Protein AF-A0A914HJH8-F1 (afdb_monomer_lite)

Secondary structure (DSSP, 8-state):
-------S---GGGEEE-TT--EEE----TTS-S-EESS-THHHHHHT-TTSS-B--S-GGGEE-HHHHHHHHHHSTTS---TTTT--HHHHHHHHHHHHHHHHTTTS--S-BHHHHHHHHHS-HHHHHHHHHHHHTT-S-TTTHHHHHHHTTTTSTTHHHHHTTSHHHHHHHHHHHHHHHHHH---HHHHHHHHHHHHHHHHHS-HHHIIIIIHHHHHHHTT-SSHHHHHHHHHHHHHHHHHSTTS--TTHHHHHHHHHHHHHHHHHHHHHHHHHHHHHHHHHTT--

pLDDT: mean 80.76, std 13.06, range [28.64, 95.38]

Radius of gyration: 24.77 Å; chains: 1; bounding box: 78×43×62 Å

Structure (mmCIF, N/CA/C/O backbone):
data_AF-A0A914HJH8-F1
#
_entry.id   AF-A0A914HJH8-F1
#
loop_
_atom_site.group_PDB
_atom_site.id
_atom_site.type_symbol
_atom_site.label_atom_id
_atom_site.label_alt_id
_atom_site.label_comp_id
_atom_site.label_asym_id
_atom_site.label_entity_id
_atom_site.label_seq_id
_atom_site.pdbx_PDB_ins_code
_atom_site.Cartn_x
_atom_site.Cartn_y
_atom_site.Cartn_z
_atom_site.occupancy
_atom_site.B_iso_or_equiv
_atom_site.auth_seq_id
_atom_site.auth_comp_id
_atom_site.auth_asym_id
_atom_site.auth_atom_id
_atom_site.pdbx_PDB_model_num
ATOM 1 N N . MET A 1 1 ? -11.908 -19.159 -3.314 1.00 28.64 1 MET A N 1
ATOM 2 C CA . MET A 1 1 ? -10.812 -18.788 -4.230 1.00 28.64 1 MET A CA 1
ATOM 3 C C . MET A 1 1 ? -10.940 -17.297 -4.417 1.00 28.64 1 MET A C 1
ATOM 5 O O . MET A 1 1 ? -11.641 -16.850 -5.314 1.00 28.64 1 MET A O 1
ATOM 9 N N . ASP A 1 2 ? -10.377 -16.553 -3.473 1.00 29.44 2 ASP A N 1
ATOM 10 C CA . ASP A 1 2 ? -10.384 -15.096 -3.489 1.00 29.44 2 ASP A CA 1
ATOM 11 C C . ASP A 1 2 ? -9.256 -14.651 -4.419 1.00 29.44 2 ASP A C 1
ATOM 13 O O . ASP A 1 2 ? -8.129 -14.425 -3.992 1.00 29.44 2 ASP A O 1
ATOM 17 N N . CYS A 1 3 ? -9.528 -14.624 -5.724 1.00 32.41 3 CYS A N 1
ATOM 18 C CA . CYS A 1 3 ? -8.636 -13.954 -6.661 1.00 32.41 3 CYS A CA 1
ATOM 19 C C . CYS A 1 3 ? -8.817 -12.452 -6.456 1.00 32.41 3 CYS A C 1
ATOM 21 O O . CYS A 1 3 ? -9.687 -11.835 -7.075 1.00 32.41 3 CYS A O 1
ATOM 23 N N . ILE A 1 4 ? -7.992 -11.864 -5.587 1.00 47.19 4 ILE A N 1
ATOM 24 C CA . ILE A 1 4 ? -7.630 -10.455 -5.729 1.00 47.19 4 ILE A CA 1
ATOM 25 C C . ILE A 1 4 ? -7.098 -10.341 -7.159 1.00 47.19 4 ILE A C 1
ATOM 27 O O . ILE A 1 4 ? -6.049 -10.883 -7.495 1.00 47.19 4 ILE A O 1
ATOM 31 N N . SER A 1 5 ? -7.910 -9.774 -8.046 1.00 56.31 5 SER A N 1
ATOM 32 C CA . SER A 1 5 ? -7.517 -9.584 -9.435 1.00 56.31 5 SER A CA 1
ATOM 33 C C . SER A 1 5 ? -6.446 -8.503 -9.433 1.00 56.31 5 SER A C 1
ATOM 35 O O . SER A 1 5 ? -6.764 -7.350 -9.151 1.00 56.31 5 SER A O 1
ATOM 37 N N . ILE A 1 6 ? -5.193 -8.885 -9.682 1.00 58.81 6 ILE A N 1
ATOM 38 C CA . ILE A 1 6 ? -4.084 -7.935 -9.809 1.00 58.81 6 ILE A CA 1
ATOM 39 C C . ILE A 1 6 ? -4.418 -7.018 -10.985 1.00 58.81 6 ILE A C 1
ATOM 41 O O . ILE A 1 6 ? -4.706 -7.496 -12.085 1.00 58.81 6 ILE A O 1
ATOM 45 N N . ALA A 1 7 ? -4.431 -5.708 -10.748 1.00 60.19 7 ALA A N 1
ATOM 46 C CA . ALA A 1 7 ? -4.940 -4.730 -11.704 1.00 60.19 7 ALA A CA 1
ATOM 47 C C . ALA A 1 7 ? -4.028 -4.558 -12.930 1.00 60.19 7 ALA A C 1
ATOM 49 O O . ALA A 1 7 ? -4.459 -3.985 -13.930 1.00 60.19 7 ALA A O 1
ATOM 50 N N . GLN A 1 8 ? -2.785 -5.064 -12.875 1.00 65.81 8 GLN A N 1
ATOM 51 C CA . GLN A 1 8 ? -1.752 -5.061 -13.932 1.00 65.81 8 GLN A CA 1
ATOM 52 C C . GLN A 1 8 ? -1.230 -3.671 -14.334 1.00 65.81 8 GLN A C 1
ATOM 54 O O . GLN A 1 8 ? -0.108 -3.540 -14.837 1.00 65.81 8 GLN A O 1
ATOM 59 N N . SER A 1 9 ? -2.031 -2.625 -14.137 1.00 72.56 9 SER A N 1
ATOM 60 C CA . SER A 1 9 ? -1.728 -1.235 -14.446 1.00 72.56 9 SER A CA 1
ATOM 61 C C . SER A 1 9 ? -2.671 -0.322 -13.659 1.00 72.56 9 SER A C 1
ATOM 63 O O . SER A 1 9 ? -3.807 -0.084 -14.065 1.00 72.56 9 SER A O 1
ATOM 65 N N . ILE A 1 10 ? -2.195 0.211 -12.534 1.00 81.56 10 ILE A N 1
ATOM 66 C CA . ILE A 1 10 ? -2.902 1.253 -11.780 1.00 81.56 10 ILE A CA 1
ATOM 67 C C . ILE A 1 10 ? -2.282 2.601 -12.147 1.00 81.56 10 ILE A C 1
ATOM 69 O O . ILE A 1 10 ? -1.072 2.772 -12.060 1.00 81.56 10 ILE A O 1
ATOM 73 N N . GLY A 1 11 ? -3.116 3.552 -12.557 1.00 81.94 11 GLY A N 1
ATOM 74 C CA . GLY A 1 11 ? -2.732 4.932 -12.855 1.00 81.94 11 GLY A CA 1
ATOM 75 C C . GLY A 1 11 ? -3.959 5.849 -12.799 1.00 81.94 11 GLY A C 1
ATOM 76 O O . GLY A 1 11 ? -5.082 5.335 -12.757 1.00 81.94 11 GLY A O 1
ATOM 77 N N . PRO A 1 12 ? -3.793 7.184 -12.794 1.00 82.62 12 PRO A N 1
ATOM 78 C CA . PRO A 1 12 ? -4.899 8.136 -12.665 1.00 82.62 12 PRO A CA 1
ATOM 79 C C . PRO A 1 12 ? -6.020 7.923 -13.689 1.00 82.62 12 PRO A C 1
ATOM 81 O O . PRO A 1 12 ? -7.194 8.082 -13.373 1.00 82.62 12 PRO A O 1
ATOM 84 N N . GLN A 1 13 ? -5.669 7.508 -14.906 1.00 83.19 13 GLN A N 1
ATOM 85 C CA . GLN A 1 13 ? -6.601 7.207 -15.992 1.00 83.19 13 GLN A CA 1
ATOM 86 C C . GLN A 1 13 ? -7.531 6.018 -15.704 1.00 83.19 13 GLN A C 1
ATOM 88 O O . GLN A 1 13 ? -8.607 5.932 -16.290 1.00 83.19 13 GLN A O 1
ATOM 93 N N . ASN A 1 14 ? -7.136 5.136 -14.782 1.00 85.81 14 ASN A N 1
ATOM 94 C CA . ASN A 1 14 ? -7.876 3.930 -14.410 1.00 85.81 14 ASN A CA 1
ATOM 95 C C . ASN A 1 14 ? -8.685 4.116 -13.118 1.00 85.81 14 ASN A C 1
ATOM 97 O O . ASN A 1 14 ? -9.342 3.178 -12.663 1.00 85.81 14 ASN A O 1
ATOM 101 N N . VAL A 1 15 ? -8.662 5.319 -12.535 1.00 88.75 15 VAL A N 1
ATOM 102 C CA . VAL A 1 15 ? -9.358 5.671 -11.295 1.00 88.75 15 VAL A CA 1
ATOM 103 C C . VAL A 1 15 ? -10.545 6.569 -11.629 1.00 88.75 15 VAL A C 1
ATOM 105 O O . VAL A 1 15 ? -10.385 7.734 -11.988 1.00 88.75 15 VAL A O 1
ATOM 108 N N . LEU A 1 16 ? -11.758 6.037 -11.492 1.00 87.88 16 LEU A N 1
ATOM 109 C CA . LEU A 1 16 ? -12.993 6.781 -11.728 1.00 87.88 16 LEU A CA 1
ATOM 110 C C . LEU A 1 16 ? -13.633 7.226 -10.416 1.00 87.88 16 LEU A C 1
ATOM 112 O O . LEU A 1 16 ? -13.576 6.522 -9.409 1.00 87.88 16 LEU A O 1
ATOM 116 N N . VAL A 1 17 ? -14.305 8.377 -10.453 1.00 90.12 17 VAL A N 1
ATOM 117 C CA . VAL A 1 17 ? -15.082 8.908 -9.329 1.00 90.12 17 VAL A CA 1
ATOM 118 C C . VAL A 1 17 ? -16.550 8.991 -9.734 1.00 90.12 17 VAL A C 1
ATOM 120 O O . VAL A 1 17 ? -16.909 9.656 -10.704 1.00 90.12 17 VAL A O 1
ATOM 123 N N . SER A 1 18 ? -17.413 8.303 -8.989 1.00 90.81 18 SER A N 1
ATOM 124 C CA . SER A 1 18 ? -18.866 8.377 -9.182 1.00 90.81 18 SER A CA 1
ATOM 125 C C . SER A 1 18 ? -19.450 9.697 -8.658 1.00 90.81 18 SER A C 1
ATOM 127 O O . SER A 1 18 ? -18.842 10.386 -7.841 1.00 90.81 18 SER A O 1
ATOM 129 N N . SER A 1 19 ? -20.696 10.014 -9.028 1.00 88.56 19 SER A N 1
ATOM 130 C CA . SER A 1 19 ? -21.440 11.171 -8.488 1.00 88.56 19 SER A CA 1
ATOM 131 C C . SER A 1 19 ? -21.640 11.125 -6.967 1.00 88.56 19 SER A C 1
ATOM 133 O O . SER A 1 19 ? -21.898 12.140 -6.332 1.00 88.56 19 SER A O 1
ATOM 135 N N . SER A 1 20 ? -21.530 9.934 -6.387 1.00 87.00 20 SER A N 1
ATOM 136 C CA . SER A 1 20 ? -21.569 9.664 -4.949 1.00 87.00 20 SER A CA 1
ATOM 137 C C . SER A 1 20 ? -20.184 9.681 -4.287 1.00 87.00 20 SER A C 1
ATOM 139 O O . SER A 1 20 ? -20.057 9.234 -3.153 1.00 87.00 20 SER A O 1
ATOM 141 N N . LEU A 1 21 ? -19.153 10.167 -4.992 1.00 83.56 21 LEU A N 1
ATOM 142 C CA . LEU A 1 21 ? -17.758 10.251 -4.541 1.00 83.56 21 LEU A CA 1
ATOM 143 C C . LEU A 1 21 ? -17.111 8.899 -4.197 1.00 83.56 21 LEU A C 1
ATOM 145 O O . LEU A 1 21 ? -16.074 8.850 -3.541 1.00 83.56 21 LEU A O 1
ATOM 149 N N . TRP A 1 22 ? -17.688 7.793 -4.672 1.00 85.50 22 TRP A N 1
ATOM 150 C CA . TRP A 1 22 ? -17.016 6.495 -4.631 1.00 85.50 22 TRP A CA 1
ATOM 151 C C . TRP A 1 22 ? -15.947 6.417 -5.706 1.00 85.50 22 TRP A C 1
ATOM 153 O O . TRP A 1 22 ? -16.226 6.741 -6.864 1.00 85.50 22 TRP A O 1
ATOM 163 N N . ILE A 1 23 ? -14.776 5.931 -5.306 1.00 85.38 23 ILE A N 1
ATOM 164 C CA . ILE A 1 23 ? -13.656 5.623 -6.188 1.00 85.38 23 ILE A CA 1
ATOM 165 C C . ILE A 1 23 ? -13.829 4.200 -6.725 1.00 85.38 23 ILE A C 1
ATOM 167 O O . ILE A 1 23 ? -14.149 3.281 -5.970 1.00 85.38 23 ILE A O 1
ATOM 171 N N . GLN A 1 24 ? -13.624 4.023 -8.025 1.00 84.88 24 GLN A N 1
ATOM 172 C CA . GLN A 1 24 ? -13.675 2.732 -8.704 1.00 84.88 24 GLN A CA 1
ATOM 173 C C . GLN A 1 24 ? -12.427 2.554 -9.566 1.00 84.88 24 GLN A C 1
ATOM 175 O O . GLN A 1 24 ? -12.059 3.455 -10.317 1.00 84.88 24 GLN A O 1
ATOM 180 N N . LEU A 1 25 ? -11.796 1.385 -9.463 1.00 86.38 25 LEU A N 1
ATOM 181 C CA . LEU A 1 25 ? -10.730 0.979 -10.375 1.00 86.38 25 LEU A CA 1
ATOM 182 C C . LEU A 1 25 ? -11.338 0.375 -11.642 1.00 86.38 25 LEU A C 1
ATOM 184 O O . LEU A 1 25 ? -12.320 -0.368 -11.581 1.00 86.38 25 LEU A O 1
ATOM 188 N N . THR A 1 26 ? -10.750 0.706 -12.783 1.00 84.44 26 THR A N 1
ATOM 189 C CA . THR A 1 26 ? -11.183 0.270 -14.114 1.00 84.44 26 THR A CA 1
ATOM 190 C C . THR A 1 26 ? -9.997 -0.212 -14.947 1.00 84.44 26 THR A C 1
ATOM 192 O O . THR A 1 26 ? -8.859 -0.139 -14.494 1.00 84.44 26 THR A O 1
ATOM 195 N N . ASP A 1 27 ? -10.271 -0.730 -16.149 1.00 78.25 27 ASP A N 1
ATOM 196 C CA . ASP A 1 27 ? -9.255 -1.204 -17.104 1.00 78.25 27 ASP A CA 1
ATOM 197 C C . ASP A 1 27 ? -8.354 -2.341 -16.576 1.00 78.25 27 ASP A C 1
ATOM 199 O O . ASP A 1 27 ? -7.127 -2.311 -16.688 1.00 78.25 27 ASP A O 1
ATOM 203 N N . PHE A 1 28 ? -8.983 -3.390 -16.032 1.00 77.38 28 PHE A N 1
ATOM 204 C CA . PHE A 1 28 ? -8.328 -4.685 -15.831 1.00 77.38 28 PHE A CA 1
ATOM 205 C C . PHE A 1 28 ? -8.035 -5.277 -17.215 1.00 77.38 28 PHE A C 1
ATOM 207 O O . PHE A 1 28 ? -8.919 -5.859 -17.845 1.00 77.38 28 PHE A O 1
ATOM 214 N N . ALA A 1 29 ? -6.828 -5.030 -17.721 1.00 74.56 29 ALA A N 1
ATOM 215 C CA . ALA A 1 29 ? -6.446 -5.248 -19.112 1.00 74.56 29 ALA A CA 1
ATOM 216 C C . ALA A 1 29 ? -5.562 -6.502 -19.262 1.00 74.56 29 ALA A C 1
ATOM 218 O O . ALA A 1 29 ? -4.340 -6.372 -19.363 1.00 74.56 29 ALA A O 1
ATOM 219 N N . PRO A 1 30 ? -6.165 -7.706 -19.363 1.00 73.69 30 PRO A N 1
ATOM 220 C CA . PRO A 1 30 ? -5.486 -9.006 -19.275 1.00 73.69 30 PRO A CA 1
ATOM 221 C C . PRO A 1 30 ? -4.423 -9.273 -20.348 1.00 73.69 30 PRO A C 1
ATOM 223 O O . PRO A 1 30 ? -3.690 -10.255 -20.277 1.00 73.69 30 PRO A O 1
ATOM 226 N N . PHE A 1 31 ? -4.384 -8.430 -21.375 1.00 77.69 31 PHE A N 1
ATOM 227 C CA . PHE A 1 31 ? -3.474 -8.500 -22.511 1.00 77.69 31 PHE A CA 1
ATOM 228 C C . PHE A 1 31 ? -2.184 -7.691 -22.302 1.00 77.69 31 PHE A C 1
ATOM 230 O O . PHE A 1 31 ? -1.301 -7.736 -23.156 1.00 77.69 31 PHE A O 1
ATOM 237 N N . LYS A 1 32 ? -2.072 -6.913 -21.216 1.00 84.75 32 LYS A N 1
ATOM 238 C CA . LYS A 1 32 ? -0.865 -6.138 -20.907 1.00 84.75 32 LYS A CA 1
ATOM 239 C C . LYS A 1 32 ? 0.238 -7.083 -20.394 1.00 84.75 32 LYS A C 1
ATOM 241 O O . LYS A 1 32 ? -0.030 -7.873 -19.490 1.00 84.75 32 LYS A O 1
ATOM 246 N N . PRO A 1 33 ? 1.476 -7.011 -20.917 1.00 85.12 33 PRO A N 1
ATOM 247 C CA . PRO A 1 33 ? 2.534 -7.942 -20.534 1.00 85.12 33 PRO A CA 1
ATOM 248 C C . PRO A 1 33 ? 3.013 -7.722 -19.098 1.00 85.12 33 PRO A C 1
ATOM 250 O O . PRO A 1 33 ? 3.317 -6.593 -18.718 1.00 85.12 33 PRO A O 1
ATOM 253 N N . ALA A 1 34 ? 3.119 -8.795 -18.305 1.00 86.06 34 ALA A N 1
ATOM 254 C CA . ALA A 1 34 ? 3.639 -8.747 -16.936 1.00 86.06 34 ALA A CA 1
ATOM 255 C C . ALA A 1 34 ? 5.077 -8.215 -16.859 1.00 86.06 34 ALA A C 1
ATOM 257 O O . ALA A 1 34 ? 5.349 -7.327 -16.052 1.00 86.06 34 ALA A O 1
ATOM 258 N N . LEU A 1 35 ? 5.976 -8.724 -17.703 1.00 88.50 35 LEU A N 1
ATOM 259 C CA . LEU A 1 35 ? 7.391 -8.354 -17.720 1.00 88.50 35 LEU A CA 1
ATOM 260 C C . LEU A 1 35 ? 7.733 -7.558 -18.979 1.00 88.50 35 LEU A C 1
ATOM 262 O O . LEU A 1 35 ? 7.187 -7.821 -20.049 1.00 88.50 35 LEU A O 1
ATOM 266 N N . LEU A 1 36 ? 8.643 -6.597 -18.837 1.00 89.75 36 LEU A N 1
ATOM 267 C CA . LEU A 1 36 ? 9.081 -5.693 -19.896 1.00 89.75 36 LEU A CA 1
ATOM 268 C C . LEU A 1 36 ? 10.616 -5.655 -19.971 1.00 89.75 36 LEU A C 1
ATOM 270 O O . LEU A 1 36 ? 11.270 -5.689 -18.926 1.00 89.75 36 LEU A O 1
ATOM 274 N N . PRO A 1 37 ? 11.205 -5.528 -21.168 1.00 90.19 37 PRO A N 1
ATOM 275 C CA . PRO A 1 37 ? 12.634 -5.265 -21.304 1.00 90.19 37 PRO A CA 1
ATOM 276 C C . PRO A 1 37 ? 12.974 -3.841 -20.834 1.00 90.19 37 PRO A C 1
ATOM 278 O O . PRO A 1 37 ? 12.224 -2.900 -21.103 1.00 90.19 37 PRO A O 1
ATOM 281 N N . PHE A 1 38 ? 14.094 -3.648 -20.127 1.00 87.69 38 PHE A N 1
ATOM 282 C CA . PHE A 1 38 ? 14.524 -2.294 -19.731 1.00 87.69 38 PHE A CA 1
ATOM 283 C C . PHE A 1 38 ? 15.271 -1.537 -20.843 1.00 87.69 38 PHE A C 1
ATOM 285 O O . PHE A 1 38 ? 15.327 -0.309 -20.810 1.00 87.69 38 PHE A O 1
ATOM 292 N N . ASP A 1 39 ? 15.857 -2.244 -21.812 1.00 87.06 39 ASP A N 1
ATOM 293 C CA . ASP A 1 39 ? 16.648 -1.689 -22.918 1.00 87.06 39 ASP A CA 1
ATOM 294 C C . ASP A 1 39 ? 15.785 -1.246 -24.110 1.00 87.06 39 ASP A C 1
ATOM 296 O O . ASP A 1 39 ? 16.213 -0.419 -24.919 1.00 87.06 39 ASP A O 1
ATOM 300 N N . ASN A 1 40 ? 14.542 -1.730 -24.190 1.00 88.62 40 ASN A N 1
ATOM 301 C CA . ASN A 1 40 ? 13.591 -1.375 -25.236 1.00 88.62 40 ASN A CA 1
ATOM 302 C C . ASN A 1 40 ? 12.266 -0.830 -24.657 1.00 88.62 40 ASN A C 1
ATOM 304 O O . ASN A 1 40 ? 11.415 -1.600 -24.213 1.00 88.62 40 ASN A O 1
ATOM 308 N N . PRO A 1 41 ? 12.005 0.489 -24.737 1.00 90.38 41 PRO A N 1
ATOM 309 C CA . PRO A 1 41 ? 10.800 1.095 -24.172 1.00 90.38 41 PRO A CA 1
ATOM 310 C C . PRO A 1 41 ? 9.544 0.924 -25.047 1.00 90.38 41 PRO A C 1
ATOM 312 O O . PRO A 1 41 ? 8.508 1.517 -24.739 1.00 90.38 41 PRO A O 1
ATOM 315 N N . SER A 1 42 ? 9.614 0.186 -26.162 1.00 90.19 42 SER A N 1
ATOM 316 C CA . SER A 1 42 ? 8.513 0.091 -27.136 1.00 90.19 42 SER A CA 1
ATOM 317 C C . SER A 1 42 ? 7.243 -0.493 -26.519 1.00 90.19 42 SER A C 1
ATOM 319 O O . SER A 1 42 ? 6.176 0.110 -26.641 1.00 90.19 42 SER A O 1
ATOM 321 N N . ASP A 1 43 ? 7.363 -1.600 -25.785 1.00 89.56 43 ASP A N 1
ATOM 322 C CA . ASP A 1 43 ? 6.222 -2.248 -25.131 1.00 89.56 43 ASP A CA 1
ATOM 323 C C . ASP A 1 43 ? 5.659 -1.389 -23.996 1.00 89.56 43 ASP A C 1
ATOM 325 O O . ASP A 1 43 ? 4.441 -1.264 -23.852 1.00 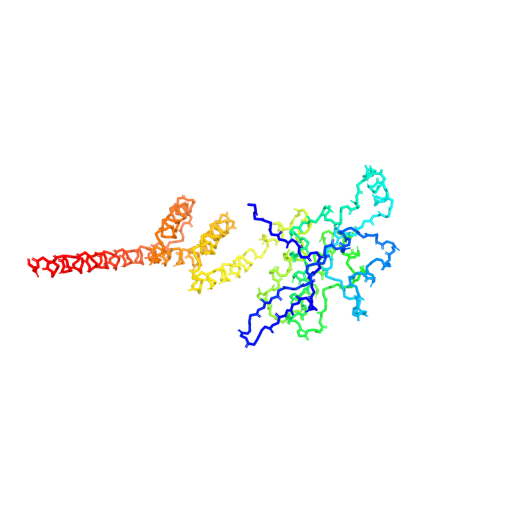89.56 43 ASP A O 1
ATOM 329 N N . PHE A 1 44 ? 6.530 -0.712 -23.239 1.00 91.06 44 PHE A N 1
ATOM 330 C CA . PHE A 1 44 ? 6.099 0.271 -22.245 1.00 91.06 44 PHE A CA 1
ATOM 331 C C . PHE A 1 44 ? 5.261 1.376 -22.900 1.00 91.06 44 PHE A C 1
ATOM 333 O O . PHE A 1 44 ? 4.154 1.680 -22.454 1.00 91.06 44 PHE A O 1
ATOM 340 N N . THR A 1 45 ? 5.770 1.936 -23.999 1.00 91.00 45 THR A N 1
ATOM 341 C CA . THR A 1 45 ? 5.127 3.038 -24.719 1.00 91.00 45 THR A CA 1
ATOM 342 C C . THR A 1 45 ? 3.774 2.619 -25.287 1.00 91.00 45 THR A C 1
ATOM 344 O O . THR A 1 45 ? 2.811 3.379 -25.239 1.00 91.00 45 THR A O 1
ATOM 347 N N . PHE A 1 46 ? 3.694 1.401 -25.821 1.00 89.25 46 PHE A N 1
ATOM 348 C CA . PHE A 1 46 ? 2.488 0.882 -26.448 1.00 89.25 46 PHE A CA 1
ATOM 349 C C . PHE A 1 46 ? 1.390 0.541 -25.431 1.00 89.25 46 PHE A C 1
ATOM 351 O O . PHE A 1 46 ? 0.238 0.924 -25.633 1.00 89.25 46 PHE A O 1
ATOM 358 N N . PHE A 1 47 ? 1.728 -0.158 -24.342 1.00 86.69 47 PHE A N 1
ATOM 359 C CA . PHE A 1 47 ? 0.734 -0.685 -23.400 1.00 86.69 47 PHE A CA 1
ATOM 360 C C . PHE A 1 47 ? 0.450 0.217 -22.194 1.00 86.69 47 PHE A C 1
ATOM 362 O O . PHE A 1 47 ? -0.643 0.132 -21.629 1.00 86.69 47 PHE A O 1
ATOM 369 N N . PHE A 1 48 ? 1.415 1.039 -21.768 1.00 88.44 48 PHE A N 1
ATOM 370 C CA . PHE A 1 48 ? 1.368 1.721 -20.468 1.00 88.44 48 PHE A CA 1
ATOM 371 C C . PHE A 1 48 ? 1.534 3.249 -20.542 1.00 88.44 48 PHE A C 1
ATOM 373 O O . PHE A 1 48 ? 1.099 3.926 -19.616 1.00 88.44 48 PHE A O 1
ATOM 380 N N . ASP A 1 49 ? 2.070 3.803 -21.638 1.00 88.44 49 ASP A N 1
ATOM 381 C CA . ASP A 1 49 ? 2.187 5.258 -21.881 1.00 88.44 49 ASP A CA 1
ATOM 382 C C . ASP A 1 49 ? 1.224 5.740 -22.984 1.00 88.44 49 ASP A C 1
ATOM 384 O O . ASP A 1 49 ? 1.577 6.506 -23.886 1.00 88.44 49 ASP A O 1
ATOM 388 N N . THR A 1 50 ? -0.026 5.272 -22.945 1.00 81.31 50 THR A N 1
ATOM 389 C CA . THR A 1 50 ? -1.031 5.610 -23.967 1.00 81.31 50 THR A CA 1
ATOM 390 C C . THR A 1 50 ? -1.357 7.105 -24.015 1.00 81.31 50 THR A C 1
ATOM 392 O O . THR A 1 50 ? -1.712 7.621 -25.075 1.00 81.31 50 THR A O 1
ATOM 395 N N . ASP A 1 51 ? -1.229 7.812 -22.888 1.00 81.81 51 ASP A N 1
ATOM 396 C CA . ASP A 1 51 ? -1.443 9.261 -22.797 1.00 81.81 51 ASP A CA 1
ATOM 397 C C . ASP A 1 51 ? -0.191 10.091 -23.149 1.00 81.81 51 ASP A C 1
ATOM 399 O O . ASP A 1 51 ? -0.275 11.319 -23.253 1.00 81.81 51 ASP A O 1
ATOM 403 N N . ARG A 1 52 ? 0.948 9.421 -23.393 1.00 83.31 52 ARG A N 1
ATOM 404 C CA . ARG A 1 52 ? 2.253 9.993 -23.755 1.00 83.31 52 ARG A CA 1
ATOM 405 C C . ARG A 1 52 ? 2.792 11.006 -22.748 1.00 83.31 52 ARG A C 1
ATOM 407 O O . ARG A 1 52 ? 3.591 11.877 -23.115 1.00 83.31 52 ARG A O 1
ATOM 414 N N . ARG A 1 53 ? 2.368 10.916 -21.486 1.00 84.56 53 ARG A N 1
ATOM 415 C CA . ARG A 1 53 ? 2.888 11.760 -20.401 1.00 84.56 53 ARG A CA 1
ATOM 416 C C . ARG A 1 53 ? 4.214 11.248 -19.856 1.00 84.56 53 ARG A C 1
ATOM 418 O O . ARG A 1 53 ? 4.890 11.982 -19.138 1.00 84.56 53 ARG A O 1
ATOM 425 N N . ARG A 1 54 ? 4.630 10.038 -20.247 1.00 86.44 54 ARG A N 1
ATOM 426 C CA . ARG A 1 54 ? 5.864 9.372 -19.805 1.00 86.44 54 ARG A CA 1
ATOM 427 C C . ARG A 1 54 ? 5.890 9.116 -18.298 1.00 86.44 54 ARG A C 1
ATOM 429 O O . ARG A 1 54 ? 6.965 9.061 -17.699 1.00 86.44 54 ARG A O 1
ATOM 436 N N . HIS A 1 55 ? 4.720 8.984 -17.682 1.00 92.44 55 HIS A N 1
ATOM 437 C CA . HIS A 1 55 ? 4.592 8.614 -16.276 1.00 92.44 55 HIS A CA 1
ATOM 438 C C . HIS A 1 55 ? 4.731 7.097 -16.142 1.00 92.44 55 HIS A C 1
ATOM 440 O O . HIS A 1 55 ? 4.176 6.344 -16.938 1.00 92.44 55 HIS A O 1
ATOM 446 N N . CYS A 1 56 ? 5.466 6.640 -15.133 1.00 93.12 56 CYS A N 1
ATOM 447 C CA . CYS A 1 56 ? 5.651 5.223 -14.859 1.00 93.12 56 CYS A CA 1
ATOM 448 C C . CYS A 1 56 ? 5.066 4.880 -13.491 1.00 93.12 56 CYS A C 1
ATOM 450 O O . CYS A 1 56 ? 5.635 5.227 -12.461 1.00 93.12 56 CYS A O 1
ATOM 452 N N . TYR A 1 57 ? 3.948 4.155 -13.500 1.00 93.38 57 TYR A N 1
ATOM 453 C CA . TYR A 1 57 ? 3.352 3.550 -12.301 1.00 93.38 57 TYR A CA 1
ATOM 454 C C . TYR A 1 57 ? 3.703 2.062 -12.180 1.00 93.38 57 TYR A C 1
ATOM 456 O O . TYR A 1 57 ? 3.203 1.378 -11.294 1.00 93.38 57 TYR A O 1
ATOM 464 N N . LEU A 1 58 ? 4.516 1.526 -13.099 1.00 92.19 58 LEU A N 1
ATOM 465 C CA . LEU A 1 58 ? 4.870 0.112 -13.088 1.00 92.19 58 LEU A CA 1
ATOM 466 C C . LEU A 1 58 ? 5.953 -0.155 -12.056 1.00 92.19 58 LEU A C 1
ATOM 468 O O . LEU A 1 58 ? 6.955 0.559 -12.007 1.00 92.19 58 LEU A O 1
ATOM 472 N N . ALA A 1 59 ? 5.739 -1.217 -11.286 1.00 92.12 59 ALA A N 1
ATOM 473 C CA . ALA A 1 59 ? 6.680 -1.662 -10.280 1.00 92.12 59 ALA A CA 1
ATOM 474 C C . ALA A 1 59 ? 8.032 -2.045 -10.911 1.00 92.12 59 ALA A C 1
ATOM 476 O O . ALA A 1 59 ? 8.044 -2.670 -11.983 1.00 92.12 59 ALA A O 1
ATOM 477 N N . PRO A 1 60 ? 9.171 -1.664 -10.307 1.00 90.88 60 PRO A N 1
ATOM 478 C CA . PRO A 1 60 ? 10.474 -1.771 -10.956 1.00 90.88 60 PRO A CA 1
ATOM 479 C C . PRO A 1 60 ? 10.894 -3.219 -11.263 1.00 90.88 60 PRO A C 1
ATOM 481 O O . PRO A 1 60 ? 11.592 -3.477 -12.244 1.00 90.88 60 PRO A O 1
ATOM 484 N N . GLU A 1 61 ? 10.431 -4.194 -10.480 1.00 89.12 61 GLU A N 1
ATOM 485 C CA . GLU A 1 61 ? 10.676 -5.628 -10.667 1.00 89.12 61 GLU A CA 1
ATOM 486 C C . GLU A 1 61 ? 10.062 -6.210 -11.953 1.00 89.12 61 GLU A C 1
ATOM 488 O O . GLU A 1 61 ? 10.444 -7.311 -12.375 1.00 89.12 61 GLU A O 1
ATOM 493 N N . ARG A 1 62 ? 9.145 -5.468 -12.591 1.00 89.56 62 ARG A N 1
ATOM 494 C CA . ARG A 1 62 ? 8.562 -5.819 -13.892 1.00 89.56 62 ARG A CA 1
ATOM 495 C C . ARG A 1 62 ? 9.534 -5.616 -15.048 1.00 89.56 62 ARG A C 1
ATOM 497 O O . ARG A 1 62 ? 9.349 -6.226 -16.097 1.00 89.56 62 ARG A O 1
ATOM 504 N N . PHE A 1 63 ? 10.566 -4.793 -14.871 1.00 90.81 63 PHE A N 1
ATOM 505 C CA . PHE A 1 63 ? 11.594 -4.578 -15.885 1.00 90.81 63 PHE A CA 1
ATOM 506 C C . PHE A 1 63 ? 12.700 -5.628 -15.749 1.00 90.81 63 PHE A C 1
ATOM 508 O O . PHE A 1 63 ? 13.178 -5.872 -14.642 1.00 90.81 63 PHE A O 1
ATOM 515 N N . ARG A 1 64 ? 13.134 -6.258 -16.839 1.00 88.62 64 ARG A N 1
ATOM 516 C CA . ARG A 1 64 ? 14.113 -7.364 -16.854 1.00 88.62 64 ARG A CA 1
ATOM 517 C C . ARG A 1 64 ? 15.035 -7.269 -18.069 1.00 88.62 64 ARG A C 1
ATOM 519 O O . ARG A 1 64 ? 14.756 -6.501 -18.986 1.00 88.62 64 ARG A O 1
ATOM 526 N N . ASP A 1 65 ? 16.132 -8.020 -18.046 1.00 87.75 65 ASP A N 1
ATOM 527 C CA . ASP A 1 65 ? 17.019 -8.157 -19.202 1.00 87.75 65 ASP A CA 1
ATOM 528 C C . ASP A 1 65 ? 16.287 -8.849 -20.357 1.00 87.75 65 ASP A C 1
ATOM 530 O O . ASP A 1 65 ? 15.567 -9.831 -20.149 1.00 87.75 65 ASP A O 1
ATOM 534 N N . SER A 1 66 ? 16.494 -8.361 -21.583 1.00 85.75 66 SER A N 1
ATOM 535 C CA . SER A 1 66 ? 15.910 -8.967 -22.787 1.00 85.75 66 SER A CA 1
ATOM 536 C C . SER A 1 66 ? 16.318 -10.439 -22.938 1.00 85.75 66 SER A C 1
ATOM 538 O O . SER A 1 66 ? 15.473 -11.282 -23.233 1.00 85.75 66 SER A O 1
ATOM 540 N N . GLU A 1 67 ? 17.570 -10.781 -22.616 1.00 84.06 67 GLU A N 1
ATOM 541 C CA . GLU A 1 67 ? 18.065 -12.166 -22.633 1.00 84.06 67 GLU A CA 1
ATOM 542 C C . GLU A 1 67 ? 17.320 -13.070 -21.630 1.00 84.06 67 GLU A C 1
ATOM 544 O O . GLU A 1 67 ? 16.988 -14.215 -21.948 1.00 84.06 67 GLU A O 1
ATOM 549 N N . GLU A 1 68 ? 16.999 -12.560 -20.432 1.00 83.31 68 GLU A N 1
ATOM 550 C CA . GLU A 1 68 ? 16.209 -13.298 -19.437 1.00 83.31 68 GLU A CA 1
ATOM 551 C C . GLU A 1 68 ? 14.779 -13.545 -19.935 1.00 83.31 68 GLU A C 1
ATOM 553 O O . GLU A 1 68 ? 14.232 -14.636 -19.745 1.00 83.31 68 GLU A O 1
ATOM 558 N N . LEU A 1 69 ? 14.166 -12.549 -20.586 1.00 82.56 69 LEU A N 1
ATOM 559 C CA . LEU A 1 69 ? 12.831 -12.679 -21.174 1.00 82.56 69 LEU A CA 1
ATOM 560 C C . LEU A 1 69 ? 12.807 -13.717 -22.296 1.00 82.56 69 LEU A C 1
ATOM 562 O O . LEU A 1 69 ? 11.914 -14.564 -22.321 1.00 82.56 69 LEU A O 1
ATOM 566 N N . GLU A 1 70 ? 13.785 -13.678 -23.200 1.00 80.62 70 GLU A N 1
ATOM 567 C CA . GLU A 1 70 ? 13.893 -14.616 -24.320 1.00 80.62 70 GLU A CA 1
ATOM 568 C C . GLU A 1 70 ? 14.132 -16.052 -23.843 1.00 80.62 70 GLU A C 1
ATOM 570 O O . GLU A 1 70 ? 13.499 -16.990 -24.343 1.00 80.62 70 GLU A O 1
ATOM 575 N N . ALA A 1 71 ? 14.984 -16.238 -22.830 1.00 80.56 71 ALA A N 1
ATOM 576 C CA . ALA A 1 71 ? 15.214 -17.540 -22.211 1.00 80.56 71 ALA A CA 1
ATOM 577 C C . ALA A 1 71 ? 13.926 -18.109 -21.590 1.00 80.56 71 ALA A C 1
ATOM 579 O O . ALA A 1 71 ? 13.625 -19.294 -21.754 1.00 80.56 71 ALA A O 1
ATOM 580 N N . ARG A 1 72 ? 13.125 -17.263 -20.926 1.00 75.62 72 ARG A N 1
ATOM 581 C CA . ARG A 1 72 ? 11.822 -17.657 -20.366 1.00 75.62 72 ARG A CA 1
ATOM 582 C C . ARG A 1 72 ? 10.794 -17.964 -21.447 1.00 75.62 72 ARG A C 1
ATOM 584 O O . ARG A 1 72 ? 10.133 -18.994 -21.363 1.00 75.62 72 ARG A O 1
ATOM 591 N N . ALA A 1 73 ? 10.690 -17.124 -22.473 1.00 74.50 73 ALA A N 1
ATOM 592 C CA . ALA A 1 73 ? 9.788 -17.351 -23.599 1.00 74.50 73 ALA A CA 1
ATOM 593 C C . AL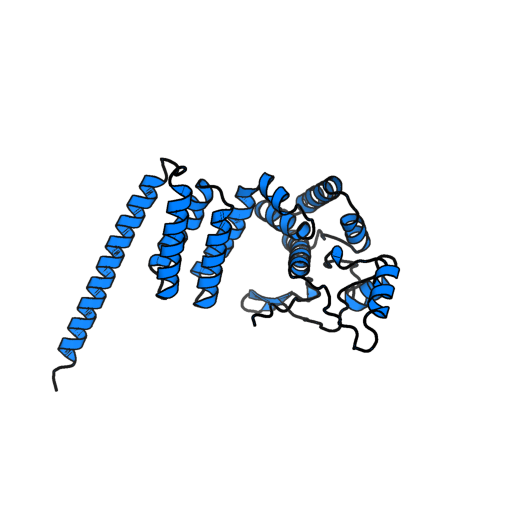A A 1 73 ? 10.108 -18.674 -24.318 1.00 74.50 73 ALA A C 1
ATOM 595 O O . ALA A 1 73 ? 9.202 -19.410 -24.701 1.00 74.50 73 ALA A O 1
ATOM 596 N N . SER A 1 74 ? 11.395 -19.016 -24.424 1.00 72.25 74 SER A N 1
ATOM 597 C CA . SER A 1 74 ? 11.862 -20.274 -25.017 1.00 72.25 74 SER A CA 1
ATOM 598 C C . SER A 1 74 ? 11.571 -21.505 -24.147 1.00 72.25 74 SER A C 1
ATOM 600 O O . SER A 1 74 ? 11.408 -22.603 -24.676 1.00 72.25 74 SER A O 1
ATOM 602 N N . ALA A 1 75 ? 11.4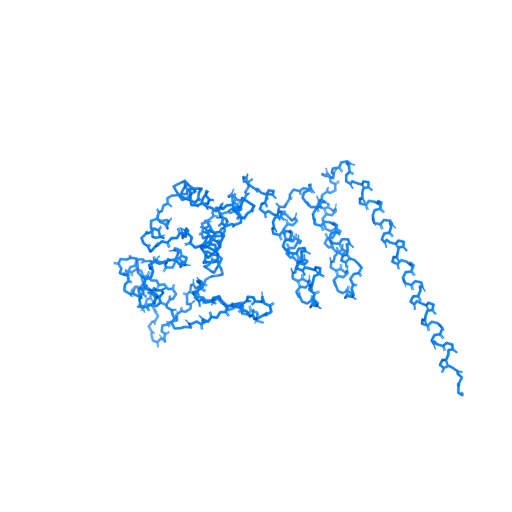90 -21.343 -22.821 1.00 69.81 75 ALA A N 1
ATOM 603 C CA . ALA A 1 75 ? 11.160 -22.422 -21.887 1.00 69.81 75 ALA A CA 1
ATOM 604 C C . ALA A 1 75 ? 9.661 -22.782 -21.886 1.00 69.81 75 ALA A C 1
ATOM 606 O O . ALA A 1 75 ? 9.309 -23.928 -21.608 1.00 69.81 75 ALA A O 1
ATOM 607 N N . VAL A 1 76 ? 8.781 -21.839 -22.238 1.00 67.62 76 VAL A N 1
ATOM 608 C CA . VAL A 1 76 ? 7.314 -22.018 -22.296 1.00 67.62 76 VAL A CA 1
ATOM 609 C C . VAL A 1 76 ? 6.878 -22.457 -23.705 1.00 67.62 76 VAL A C 1
ATOM 611 O O . VAL A 1 76 ? 5.957 -21.915 -24.310 1.00 67.62 76 VAL A O 1
ATOM 614 N N . ALA A 1 77 ? 7.581 -23.435 -24.280 1.00 51.53 77 ALA A N 1
ATOM 615 C CA . ALA A 1 77 ? 7.322 -23.906 -25.637 1.00 51.53 77 ALA A CA 1
ATOM 616 C C . ALA A 1 77 ? 5.913 -24.525 -25.772 1.00 51.53 77 ALA A C 1
ATOM 618 O O . ALA A 1 77 ? 5.690 -25.665 -25.371 1.00 51.53 77 ALA A O 1
ATOM 619 N N . GLY A 1 78 ? 4.982 -23.796 -26.400 1.00 56.53 78 GLY A N 1
ATOM 620 C CA . GLY A 1 78 ? 3.743 -24.354 -26.963 1.00 56.53 78 GLY A CA 1
ATOM 621 C C . GLY A 1 78 ? 2.416 -23.870 -26.372 1.00 56.53 78 GLY A C 1
ATOM 622 O O . GLY A 1 78 ? 1.388 -24.135 -26.990 1.00 56.53 78 GLY A O 1
ATOM 623 N N . ASP A 1 79 ? 2.417 -23.130 -25.261 1.00 57.69 79 ASP A N 1
ATOM 624 C CA . ASP A 1 79 ? 1.211 -22.492 -24.714 1.00 57.69 79 ASP A CA 1
ATOM 625 C C . ASP A 1 79 ? 1.206 -20.984 -25.006 1.00 57.69 79 ASP A C 1
ATOM 627 O O . ASP A 1 79 ? 2.255 -20.360 -25.178 1.00 57.69 79 ASP A O 1
ATOM 631 N N . PHE A 1 80 ? 0.013 -20.386 -25.100 1.00 55.91 80 PHE A N 1
ATOM 632 C CA . PHE A 1 80 ? -0.137 -18.932 -25.228 1.00 55.91 80 PHE A CA 1
ATOM 633 C C . PHE A 1 80 ? 0.706 -18.225 -24.152 1.00 55.91 80 PHE A C 1
ATOM 635 O O . PHE A 1 80 ? 0.655 -18.657 -22.997 1.00 55.91 80 PHE A O 1
ATOM 642 N N . PRO A 1 81 ? 1.452 -17.150 -24.488 1.00 59.25 81 PRO A N 1
ATOM 643 C CA . PRO A 1 81 ? 2.278 -16.452 -23.511 1.00 59.25 81 PRO A CA 1
ATOM 644 C C . PRO A 1 81 ? 1.401 -16.041 -22.332 1.00 59.25 81 PRO A C 1
ATOM 646 O O . PRO A 1 81 ? 0.423 -15.305 -22.487 1.00 59.25 81 PRO A O 1
ATOM 649 N N . ASN A 1 82 ? 1.716 -16.575 -21.154 1.00 64.31 82 ASN A N 1
ATOM 650 C CA . ASN A 1 82 ? 0.945 -16.298 -19.960 1.00 64.31 82 ASN A CA 1
ATOM 651 C C . ASN A 1 82 ? 1.285 -14.883 -19.484 1.00 64.31 82 ASN A C 1
ATOM 653 O O . ASN A 1 82 ? 2.215 -14.678 -18.708 1.00 64.31 82 ASN A O 1
ATOM 657 N N . PHE A 1 83 ? 0.522 -13.897 -19.960 1.00 67.31 83 PHE A N 1
ATOM 658 C CA . PHE A 1 83 ? 0.710 -12.479 -19.635 1.00 67.31 83 PHE A CA 1
ATOM 659 C C . PHE A 1 83 ? 0.611 -12.163 -18.134 1.00 67.31 83 PHE A C 1
ATOM 661 O O . PHE A 1 83 ? 0.937 -11.049 -17.738 1.00 67.31 83 PHE A O 1
ATOM 668 N N . TYR A 1 84 ? 0.179 -13.121 -17.308 1.00 63.53 84 TYR A N 1
ATOM 669 C CA . TYR A 1 84 ? 0.038 -12.981 -15.859 1.00 63.53 84 TYR A CA 1
ATOM 670 C C . TYR A 1 84 ? 1.190 -13.579 -15.058 1.00 63.53 84 TYR A C 1
ATOM 672 O O . TYR A 1 84 ? 1.241 -13.403 -13.839 1.00 63.53 84 TYR A O 1
ATOM 680 N N . GLU A 1 85 ? 2.079 -14.336 -15.699 1.00 67.00 85 GLU A N 1
ATOM 681 C CA . GLU A 1 85 ? 3.150 -15.005 -14.979 1.00 67.00 85 GLU A CA 1
ATOM 682 C C . GLU A 1 85 ? 4.040 -13.959 -14.288 1.00 67.00 85 GLU A C 1
ATOM 684 O O . GLU A 1 85 ? 4.453 -12.975 -14.900 1.00 67.00 85 GLU A O 1
ATOM 689 N N . CYS A 1 86 ? 4.308 -14.166 -12.996 1.00 75.06 86 CYS A N 1
ATOM 690 C CA . CYS A 1 86 ? 5.074 -13.269 -12.121 1.00 75.06 86 CYS A CA 1
ATOM 691 C C . CYS A 1 86 ? 4.402 -11.969 -11.664 1.00 75.06 86 CYS A C 1
ATOM 693 O O . CYS A 1 86 ? 5.081 -11.184 -11.009 1.00 75.06 86 CYS A O 1
ATOM 695 N N . LEU A 1 87 ? 3.111 -11.739 -11.915 1.00 83.38 87 LEU A N 1
ATOM 696 C CA . LEU A 1 87 ? 2.407 -10.643 -11.241 1.00 83.38 87 LEU A CA 1
ATOM 697 C C . LEU A 1 87 ? 2.289 -10.914 -9.736 1.00 83.38 87 LEU A C 1
ATOM 699 O O . LEU A 1 87 ? 1.936 -12.021 -9.330 1.00 83.38 87 LEU A O 1
ATOM 703 N N . THR A 1 88 ? 2.554 -9.895 -8.921 1.00 86.44 88 THR A N 1
ATOM 704 C CA . THR A 1 88 ? 2.413 -9.949 -7.460 1.00 86.44 88 THR A CA 1
ATOM 705 C C . THR A 1 88 ? 1.574 -8.777 -6.964 1.00 86.44 88 THR A C 1
ATOM 707 O O . THR A 1 88 ? 1.498 -7.726 -7.601 1.00 86.44 88 THR A O 1
ATOM 710 N N . GLU A 1 89 ? 0.959 -8.930 -5.797 1.00 86.62 89 GLU A N 1
ATOM 711 C CA . GLU A 1 89 ? 0.183 -7.875 -5.140 1.00 86.62 89 GLU A CA 1
ATOM 712 C C . GLU A 1 89 ? 1.062 -6.669 -4.770 1.00 86.62 89 GLU A C 1
ATOM 714 O O . GLU A 1 89 ? 0.587 -5.533 -4.741 1.00 86.62 89 GLU A O 1
ATOM 719 N N . ALA A 1 90 ? 2.360 -6.898 -4.539 1.00 87.56 90 ALA A N 1
ATOM 720 C CA . ALA A 1 90 ? 3.346 -5.848 -4.293 1.00 87.56 90 ALA A CA 1
ATOM 721 C C . ALA A 1 90 ? 3.433 -4.851 -5.463 1.00 87.56 90 ALA A C 1
ATOM 723 O O . ALA A 1 90 ? 3.577 -3.652 -5.229 1.00 87.56 90 ALA A O 1
ATOM 724 N N . MET A 1 91 ? 3.239 -5.310 -6.704 1.00 89.69 91 MET A N 1
ATOM 725 C CA . MET A 1 91 ? 3.271 -4.434 -7.877 1.00 89.69 91 MET A CA 1
ATOM 726 C C . MET A 1 91 ? 2.137 -3.404 -7.866 1.00 89.69 91 MET A C 1
ATOM 728 O O . MET A 1 91 ? 2.344 -2.239 -8.210 1.00 89.69 91 MET A O 1
ATOM 732 N N . ASP A 1 92 ? 0.938 -3.820 -7.449 1.00 90.12 92 ASP A N 1
ATOM 733 C CA . ASP A 1 92 ? -0.212 -2.924 -7.313 1.00 90.12 92 ASP A CA 1
ATOM 734 C C . ASP A 1 92 ? -0.013 -1.960 -6.133 1.00 90.12 92 ASP A C 1
ATOM 736 O O . ASP A 1 92 ? -0.365 -0.784 -6.230 1.00 90.12 92 ASP A O 1
ATOM 740 N N . ILE A 1 93 ? 0.607 -2.420 -5.039 1.00 90.75 93 ILE A N 1
ATOM 741 C CA . ILE A 1 93 ? 0.981 -1.562 -3.905 1.00 90.75 93 ILE A CA 1
ATOM 742 C C . ILE A 1 93 ? 1.948 -0.461 -4.358 1.00 90.75 93 ILE A C 1
ATOM 744 O O . ILE A 1 93 ? 1.705 0.712 -4.061 1.00 90.75 93 ILE A O 1
ATOM 748 N N . PHE A 1 94 ? 2.981 -0.802 -5.131 1.00 93.12 94 PHE A N 1
ATOM 749 C CA . PHE A 1 94 ? 3.907 0.179 -5.698 1.00 93.12 94 PHE A CA 1
ATOM 750 C C . PHE A 1 94 ? 3.191 1.190 -6.602 1.00 93.12 94 PHE A C 1
ATOM 752 O O . PHE A 1 94 ? 3.358 2.406 -6.452 1.00 93.12 94 PHE A O 1
ATOM 759 N N . ALA A 1 95 ? 2.338 0.705 -7.508 1.00 93.19 95 ALA A N 1
ATOM 760 C CA . ALA A 1 95 ? 1.586 1.552 -8.429 1.00 93.19 95 ALA A CA 1
ATOM 761 C C . ALA A 1 95 ? 0.645 2.521 -7.691 1.00 93.19 95 ALA A C 1
ATOM 763 O O . ALA A 1 95 ? 0.573 3.708 -8.025 1.00 93.19 95 ALA A O 1
ATOM 764 N N . MET A 1 96 ? -0.021 2.054 -6.630 1.00 92.06 96 MET A N 1
ATOM 765 C CA . MET A 1 96 ? -0.816 2.912 -5.751 1.00 92.06 96 MET A CA 1
ATOM 766 C C . MET A 1 96 ? 0.048 3.952 -5.021 1.00 92.06 96 MET A C 1
ATOM 768 O O . MET A 1 96 ? -0.386 5.091 -4.870 1.00 92.06 96 MET A O 1
ATOM 772 N N . GLY A 1 97 ? 1.269 3.605 -4.602 1.00 93.81 97 GLY A N 1
ATOM 773 C CA . GLY A 1 97 ? 2.213 4.565 -4.021 1.00 93.81 97 GLY A CA 1
ATOM 774 C C . GLY A 1 97 ? 2.548 5.692 -5.000 1.00 93.81 97 GLY A C 1
ATOM 775 O O . GLY A 1 97 ? 2.509 6.867 -4.635 1.00 93.81 97 GLY A O 1
ATOM 776 N N . CYS A 1 98 ? 2.778 5.349 -6.270 1.00 95.06 98 CYS A N 1
ATOM 777 C CA . CYS A 1 98 ? 3.024 6.325 -7.333 1.00 95.06 98 CYS A CA 1
ATOM 778 C C . CYS A 1 98 ? 1.820 7.249 -7.557 1.00 95.06 98 CYS A C 1
ATOM 780 O O . CYS A 1 98 ? 1.978 8.465 -7.666 1.00 95.06 98 CYS A O 1
ATOM 782 N N . LEU A 1 99 ? 0.618 6.671 -7.585 1.00 94.00 99 LEU A N 1
ATOM 783 C CA . LEU A 1 99 ? -0.637 7.403 -7.717 1.00 94.00 99 LEU A CA 1
ATOM 784 C C . LEU A 1 99 ? -0.864 8.370 -6.543 1.00 94.00 99 LEU A C 1
ATOM 786 O O . LEU A 1 99 ? -1.268 9.508 -6.760 1.00 94.00 99 LEU A O 1
ATOM 790 N N . LEU A 1 100 ? -0.591 7.944 -5.306 1.00 93.62 100 LEU A N 1
ATOM 791 C CA . LEU A 1 100 ? -0.766 8.786 -4.119 1.00 93.62 100 LEU A CA 1
ATOM 792 C C . LEU A 1 100 ? 0.169 9.996 -4.112 1.00 93.62 100 LEU A C 1
ATOM 794 O O . LEU A 1 100 ? -0.269 11.069 -3.707 1.00 93.62 100 LEU A O 1
ATOM 798 N N . VAL A 1 101 ? 1.414 9.857 -4.585 1.00 95.25 101 VAL A N 1
ATOM 799 C CA . VAL A 1 101 ? 2.318 11.009 -4.764 1.00 95.25 101 VAL A CA 1
ATOM 800 C C . VAL A 1 101 ? 1.673 12.049 -5.671 1.00 95.25 101 VAL A C 1
ATOM 802 O O . VAL A 1 101 ? 1.630 13.224 -5.325 1.00 95.25 101 VAL A O 1
ATOM 805 N N . GLU A 1 102 ? 1.140 11.620 -6.813 1.00 93.88 102 GLU A N 1
ATOM 806 C CA . GLU A 1 102 ? 0.529 12.537 -7.770 1.00 93.88 102 GLU A CA 1
ATOM 807 C C . GLU A 1 102 ? -0.741 13.186 -7.225 1.00 93.88 102 GLU A C 1
ATOM 809 O O . GLU A 1 102 ? -0.891 14.406 -7.311 1.00 93.88 102 GLU A O 1
ATOM 814 N N . LEU A 1 103 ? -1.629 12.394 -6.621 1.00 92.12 103 LEU A N 1
ATOM 815 C CA . LEU A 1 103 ? -2.889 12.887 -6.070 1.00 92.12 103 LEU A CA 1
ATOM 816 C C . LEU A 1 103 ? -2.668 13.881 -4.927 1.00 92.12 103 LEU A C 1
ATOM 818 O O . LEU A 1 103 ? -3.275 14.949 -4.927 1.00 92.12 103 LEU A O 1
ATOM 822 N N . LEU A 1 104 ? -1.790 13.556 -3.974 1.00 92.81 104 LEU A N 1
ATOM 823 C CA . LEU A 1 104 ? -1.529 14.407 -2.807 1.00 92.81 104 LEU A CA 1
ATOM 824 C C . LEU A 1 104 ? -0.668 15.631 -3.145 1.00 92.81 104 LEU A C 1
ATOM 826 O O . LEU A 1 104 ? -0.590 16.570 -2.360 1.00 92.81 104 LEU A O 1
ATOM 830 N N . SER A 1 105 ? -0.038 15.660 -4.319 1.00 93.00 105 SER A N 1
ATOM 831 C CA . SER A 1 105 ? 0.690 16.825 -4.826 1.00 93.00 105 SER A CA 1
ATOM 832 C C . SER A 1 105 ? -0.110 17.648 -5.848 1.00 93.00 105 SER A C 1
ATOM 834 O O . SER A 1 105 ? 0.493 18.438 -6.579 1.00 93.00 105 SER A O 1
ATOM 836 N N . ASP A 1 106 ? -1.438 17.493 -5.931 1.00 90.31 106 ASP A N 1
ATOM 837 C CA . ASP A 1 106 ? -2.308 18.165 -6.917 1.00 90.31 106 ASP A CA 1
ATOM 838 C C . ASP A 1 106 ? -1.824 17.987 -8.377 1.00 90.31 106 ASP A C 1
ATOM 840 O O . ASP A 1 106 ? -1.903 18.907 -9.196 1.00 90.31 106 ASP A O 1
ATOM 844 N N . GLY A 1 107 ? -1.225 16.838 -8.702 1.00 89.31 107 GLY A N 1
ATOM 845 C CA . GLY A 1 107 ? -0.643 16.552 -10.018 1.00 89.31 107 GLY A CA 1
ATOM 846 C C . GLY A 1 107 ? 0.674 17.277 -10.329 1.00 89.31 107 GLY A C 1
ATOM 847 O O . GLY A 1 107 ? 1.170 17.187 -11.450 1.00 89.31 107 GLY A O 1
ATOM 848 N N . ARG A 1 108 ? 1.266 18.013 -9.375 1.00 90.75 108 ARG A N 1
ATOM 849 C CA . ARG A 1 108 ? 2.518 18.774 -9.593 1.00 90.75 108 ARG A CA 1
ATOM 850 C C . ARG A 1 108 ? 3.776 17.913 -9.538 1.00 90.75 108 ARG A C 1
ATOM 852 O O . ARG A 1 108 ? 4.803 18.309 -10.084 1.00 90.75 108 ARG A O 1
ATOM 859 N N . GLN A 1 109 ? 3.709 16.776 -8.852 1.00 93.44 109 GLN A N 1
ATOM 860 C CA . GLN A 1 109 ? 4.820 15.850 -8.669 1.00 93.44 109 GLN A CA 1
ATOM 861 C C . GLN A 1 109 ? 4.376 14.455 -9.092 1.00 93.44 109 GLN A C 1
ATOM 863 O O . GLN A 1 109 ? 3.318 13.997 -8.684 1.00 93.44 109 GLN A O 1
ATOM 868 N N . ILE A 1 110 ? 5.215 13.765 -9.859 1.00 94.12 110 ILE A N 1
ATOM 869 C CA . ILE A 1 110 ? 5.059 12.335 -10.145 1.00 94.12 110 ILE A CA 1
ATOM 870 C C . ILE A 1 110 ? 6.124 11.543 -9.401 1.00 94.12 110 ILE A C 1
ATOM 872 O O . ILE A 1 110 ? 7.195 12.078 -9.102 1.00 94.12 110 ILE A O 1
ATOM 876 N N . ALA A 1 111 ? 5.855 10.271 -9.125 1.00 94.56 111 ALA A N 1
ATOM 877 C CA . ALA A 1 111 ? 6.840 9.408 -8.487 1.00 94.56 111 ALA A CA 1
ATOM 878 C C . ALA A 1 111 ? 7.999 9.064 -9.434 1.00 94.56 111 ALA A C 1
ATOM 880 O O . ALA A 1 111 ? 9.156 9.336 -9.108 1.00 94.56 111 ALA A O 1
ATOM 881 N N . PHE A 1 112 ? 7.682 8.531 -10.619 1.00 95.38 112 PHE A N 1
ATOM 882 C CA . PHE A 1 112 ? 8.679 8.064 -11.579 1.00 95.38 112 PHE A CA 1
ATOM 883 C C . PHE A 1 112 ? 8.250 8.313 -13.028 1.00 95.38 112 PHE A C 1
ATOM 885 O O . PHE A 1 112 ? 7.079 8.194 -13.388 1.00 95.38 112 PHE A O 1
ATOM 892 N N . ASN A 1 113 ? 9.230 8.596 -13.881 1.00 93.94 113 ASN A N 1
ATOM 893 C CA . ASN A 1 113 ? 9.187 8.237 -15.298 1.00 93.94 113 ASN A CA 1
ATOM 894 C C . ASN A 1 113 ? 9.949 6.918 -15.530 1.00 93.94 113 ASN A C 1
ATOM 896 O O . ASN A 1 113 ? 10.592 6.406 -14.614 1.00 93.94 113 ASN A O 1
ATOM 900 N N . LEU A 1 114 ? 9.887 6.361 -16.744 1.00 91.94 114 LEU A N 1
ATOM 901 C CA . LEU A 1 114 ? 10.507 5.061 -17.039 1.00 91.94 114 LEU A CA 1
ATOM 902 C C . LEU A 1 114 ? 12.020 5.011 -16.705 1.00 91.94 114 LEU A C 1
ATOM 904 O O . LEU A 1 114 ? 12.409 4.121 -15.950 1.00 91.94 114 LEU A O 1
ATOM 908 N N . PRO A 1 115 ? 12.875 5.952 -17.165 1.00 92.50 115 PRO A N 1
ATOM 909 C CA . PRO A 1 115 ? 14.287 5.968 -16.770 1.00 92.50 115 PRO A CA 1
ATOM 910 C C . PRO A 1 115 ? 14.501 6.018 -15.254 1.00 92.50 115 PRO A C 1
ATOM 912 O O . PRO A 1 115 ? 15.309 5.264 -14.726 1.00 92.50 115 PRO A O 1
ATOM 915 N N . GLN A 1 116 ? 13.736 6.848 -14.537 1.00 94.25 116 GLN A N 1
ATOM 916 C CA . GLN A 1 116 ? 13.832 6.945 -13.078 1.00 94.25 116 GLN A CA 1
ATOM 917 C C . GLN A 1 116 ? 13.426 5.649 -12.378 1.00 94.25 116 GLN A C 1
ATOM 919 O O . GLN A 1 116 ? 14.026 5.315 -11.363 1.00 94.25 116 GLN A O 1
ATOM 924 N N . ALA A 1 117 ? 12.424 4.928 -12.889 1.00 92.69 117 ALA A N 1
ATOM 925 C CA . ALA A 1 117 ? 12.017 3.639 -12.337 1.00 92.69 117 ALA A CA 1
ATOM 926 C C . ALA A 1 117 ? 13.122 2.583 -12.516 1.00 92.69 117 ALA A C 1
ATOM 928 O O . ALA A 1 117 ? 13.401 1.824 -11.591 1.00 92.69 117 ALA A O 1
ATOM 929 N N . ILE A 1 118 ? 13.799 2.575 -13.670 1.00 91.06 118 ILE A N 1
ATOM 930 C CA . ILE A 1 118 ? 14.939 1.685 -13.942 1.00 91.06 118 ILE A CA 1
ATOM 931 C C . ILE A 1 118 ? 16.143 2.052 -13.059 1.00 91.06 118 ILE A C 1
ATOM 933 O O . ILE A 1 118 ? 16.733 1.173 -12.431 1.00 91.06 118 ILE A O 1
ATOM 937 N N . ASP A 1 119 ? 16.479 3.340 -12.947 1.00 92.94 119 ASP A N 1
ATOM 938 C CA . ASP A 1 119 ? 17.540 3.816 -12.049 1.00 92.94 119 ASP A CA 1
ATOM 939 C C . ASP A 1 119 ? 17.225 3.452 -10.594 1.00 92.94 119 ASP A C 1
ATOM 941 O O . ASP A 1 119 ? 18.088 2.971 -9.861 1.00 92.94 119 ASP A O 1
ATOM 945 N N . TYR A 1 120 ? 15.968 3.634 -10.183 1.00 92.38 120 TYR A N 1
ATOM 946 C CA . TYR A 1 120 ? 15.497 3.275 -8.854 1.00 92.38 120 TYR A CA 1
ATOM 947 C C . TYR A 1 120 ? 15.589 1.772 -8.605 1.00 92.38 120 TYR A C 1
ATOM 949 O O . TYR A 1 120 ? 16.038 1.386 -7.534 1.00 92.38 120 TYR A O 1
ATOM 957 N N . LYS A 1 121 ? 15.244 0.923 -9.579 1.00 89.88 121 LYS A N 1
ATOM 958 C CA . LYS A 1 121 ? 15.409 -0.537 -9.490 1.00 89.88 121 LYS A CA 1
ATOM 959 C C . LYS A 1 121 ? 16.857 -0.925 -9.183 1.00 89.88 121 LYS A C 1
ATOM 961 O O . LYS A 1 121 ? 17.114 -1.748 -8.310 1.00 89.88 121 LYS A O 1
ATOM 966 N N . ASN A 1 122 ? 17.790 -0.324 -9.919 1.00 90.75 122 ASN A N 1
ATOM 967 C CA . ASN A 1 122 ? 19.207 -0.679 -9.889 1.00 90.75 122 ASN A CA 1
ATOM 968 C C . ASN A 1 122 ? 19.976 0.016 -8.755 1.00 90.75 122 ASN A C 1
ATOM 970 O O . ASN A 1 122 ? 21.124 -0.332 -8.480 1.00 90.75 122 ASN A O 1
ATOM 974 N N . ALA A 1 123 ? 19.361 0.999 -8.094 1.00 90.88 123 ALA A N 1
ATOM 975 C CA . ALA A 1 123 ? 19.957 1.712 -6.980 1.00 90.88 123 ALA A CA 1
ATOM 976 C C . ALA A 1 123 ? 20.139 0.808 -5.752 1.00 90.88 123 ALA A C 1
ATOM 978 O O . ALA A 1 123 ? 19.253 0.027 -5.376 1.00 90.88 123 ALA A O 1
ATOM 979 N N . ASP A 1 124 ? 21.260 0.998 -5.058 1.00 89.88 124 ASP A N 1
ATOM 980 C CA . ASP A 1 124 ? 21.449 0.457 -3.719 1.00 89.88 124 ASP A CA 1
ATOM 981 C C . ASP A 1 124 ? 20.413 1.041 -2.738 1.00 89.88 124 ASP A C 1
ATOM 983 O O . ASP A 1 124 ? 19.783 2.076 -2.979 1.00 89.88 124 ASP A O 1
ATOM 987 N N . GLU A 1 125 ? 20.234 0.365 -1.605 1.00 85.12 125 GLU A N 1
ATOM 988 C CA . GLU A 1 125 ? 19.238 0.733 -0.597 1.00 85.12 125 GLU A CA 1
ATOM 989 C C . GLU A 1 125 ? 19.393 2.181 -0.093 1.00 85.12 125 GLU A C 1
ATOM 991 O O . GLU A 1 125 ? 18.392 2.874 0.105 1.00 85.12 125 GLU A O 1
ATOM 996 N N . HIS A 1 126 ? 20.622 2.673 0.088 1.00 86.12 126 HIS A N 1
ATOM 997 C CA . HIS A 1 126 ? 20.857 4.027 0.585 1.00 86.12 126 HIS A CA 1
ATOM 998 C C . HIS A 1 126 ? 20.460 5.076 -0.464 1.00 86.12 126 HIS A C 1
ATOM 1000 O O . HIS A 1 126 ? 19.754 6.039 -0.148 1.00 86.12 126 HIS A O 1
ATOM 1006 N N . THR A 1 127 ? 20.852 4.870 -1.722 1.00 91.12 127 THR A N 1
ATOM 1007 C CA . THR A 1 127 ? 20.480 5.746 -2.844 1.00 91.12 127 THR A CA 1
ATOM 1008 C C . THR A 1 127 ? 18.965 5.77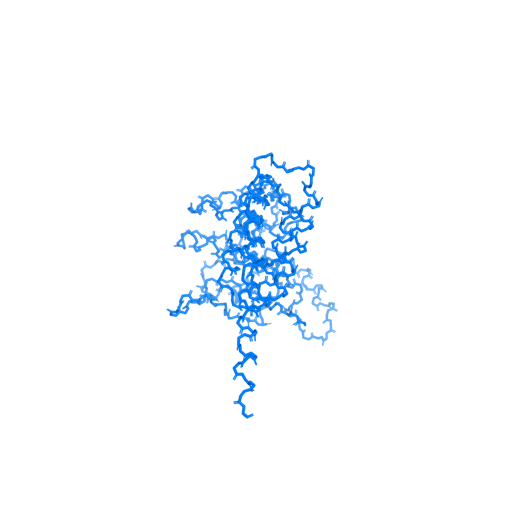6 -3.061 1.00 91.12 127 THR A C 1
ATOM 1010 O O . THR A 1 127 ? 18.381 6.856 -3.199 1.00 91.12 127 THR A O 1
ATOM 1013 N N . ALA A 1 128 ? 18.302 4.619 -3.001 1.00 89.81 128 ALA A N 1
ATOM 1014 C CA . ALA A 1 128 ? 16.849 4.508 -3.106 1.00 89.81 128 ALA A CA 1
ATOM 1015 C C . ALA A 1 128 ? 16.122 5.263 -1.979 1.00 89.81 128 ALA A C 1
ATOM 1017 O O . ALA A 1 128 ? 15.213 6.053 -2.246 1.00 89.81 128 ALA A O 1
ATOM 1018 N N . LYS A 1 129 ? 16.559 5.098 -0.720 1.00 86.69 129 LYS A N 1
ATOM 1019 C CA . LYS A 1 129 ? 16.007 5.843 0.428 1.00 86.69 129 LYS A CA 1
ATOM 1020 C C . LYS A 1 129 ? 16.187 7.350 0.270 1.00 86.69 129 LYS A C 1
ATOM 1022 O O . LYS A 1 129 ? 15.260 8.114 0.541 1.00 86.69 129 LYS A O 1
ATOM 1027 N N . PHE A 1 130 ? 17.359 7.792 -0.184 1.00 89.38 130 PHE A N 1
ATOM 1028 C CA . PHE A 1 130 ? 17.620 9.211 -0.420 1.00 89.38 130 PHE A CA 1
ATOM 1029 C C . PHE A 1 130 ? 16.709 9.785 -1.514 1.00 89.38 130 PHE A C 1
ATOM 1031 O O . PHE A 1 130 ? 16.142 10.869 -1.340 1.00 89.38 130 PHE A O 1
ATOM 1038 N N . PHE A 1 131 ? 16.516 9.044 -2.609 1.00 91.75 131 PHE A N 1
ATOM 1039 C CA . PHE A 1 131 ? 15.585 9.418 -3.670 1.00 91.75 131 PHE A CA 1
ATOM 1040 C C . PHE A 1 131 ? 14.155 9.570 -3.137 1.00 91.75 131 PHE A C 1
ATOM 1042 O O . PHE A 1 131 ? 13.557 10.632 -3.323 1.00 91.75 131 PHE A O 1
ATOM 1049 N N . LEU A 1 132 ? 13.636 8.564 -2.419 1.00 91.25 132 LEU A N 1
ATOM 1050 C CA . LEU A 1 132 ? 12.285 8.607 -1.851 1.00 91.25 132 LEU A CA 1
ATOM 1051 C C . LEU A 1 132 ? 12.121 9.760 -0.861 1.00 91.25 132 LEU A C 1
ATOM 1053 O O . LEU A 1 132 ? 11.132 10.481 -0.920 1.00 91.25 132 LEU A O 1
ATOM 1057 N N . LYS A 1 133 ? 13.111 10.011 0.003 1.00 89.88 133 LYS A N 1
ATOM 1058 C CA . LYS A 1 133 ? 13.077 11.147 0.935 1.00 89.88 133 LYS A CA 1
ATOM 1059 C C . LYS A 1 133 ? 12.936 12.482 0.203 1.00 89.88 133 LYS A C 1
ATOM 1061 O O . LYS A 1 133 ? 12.178 13.348 0.640 1.00 89.88 133 LYS A O 1
ATOM 1066 N N . ARG A 1 134 ? 13.648 12.657 -0.916 1.00 93.06 134 ARG A N 1
ATOM 1067 C CA . ARG A 1 134 ? 13.534 13.860 -1.749 1.00 93.06 134 ARG A CA 1
ATOM 1068 C C . ARG A 1 134 ? 12.164 13.932 -2.422 1.00 93.06 134 ARG A C 1
ATOM 1070 O O . ARG A 1 134 ? 11.529 14.980 -2.363 1.00 93.06 134 ARG A O 1
ATOM 1077 N N . LEU A 1 135 ? 11.703 12.832 -3.013 1.00 93.75 135 LEU A N 1
ATOM 1078 C CA . LEU A 1 135 ? 10.397 12.739 -3.668 1.00 93.75 135 LEU A CA 1
ATOM 1079 C C . LEU A 1 135 ? 9.261 13.122 -2.708 1.00 93.75 135 LEU A C 1
ATOM 1081 O O . LEU A 1 135 ? 8.455 13.998 -3.001 1.00 93.75 135 LEU A O 1
ATOM 1085 N N . LEU A 1 136 ? 9.254 12.523 -1.519 1.00 92.44 136 LEU A N 1
ATOM 1086 C CA . LEU A 1 136 ? 8.208 12.709 -0.517 1.00 92.44 136 LEU A CA 1
ATOM 1087 C C . LEU A 1 136 ? 8.241 14.088 0.143 1.00 92.44 136 LEU A C 1
ATOM 1089 O O . LEU A 1 136 ? 7.241 14.507 0.717 1.00 92.44 136 LEU A O 1
ATOM 1093 N N . SER A 1 137 ? 9.345 14.833 0.038 1.00 92.12 137 SER A N 1
ATOM 1094 C CA . SER A 1 137 ? 9.390 16.216 0.529 1.00 92.12 137 SER A CA 1
ATOM 1095 C C . SER A 1 137 ? 8.447 17.152 -0.240 1.00 92.12 137 SER A C 1
ATOM 1097 O O . SER A 1 137 ? 8.027 18.167 0.313 1.00 92.12 137 SER A O 1
ATOM 1099 N N . ALA A 1 138 ? 8.072 16.783 -1.473 1.00 91.50 138 ALA A N 1
ATOM 1100 C CA . ALA A 1 138 ? 7.103 17.496 -2.302 1.00 91.50 138 ALA A CA 1
ATOM 1101 C C . ALA A 1 138 ? 5.633 17.177 -1.961 1.00 91.50 138 ALA A C 1
ATOM 1103 O O . ALA A 1 138 ? 4.741 17.895 -2.411 1.00 91.50 138 ALA A O 1
ATOM 1104 N N . VAL A 1 139 ? 5.365 16.131 -1.170 1.00 93.31 139 VAL A N 1
ATOM 1105 C CA . VAL A 1 139 ? 4.009 15.784 -0.713 1.00 93.31 139 VAL A CA 1
ATOM 1106 C C . VAL A 1 139 ? 3.662 16.671 0.490 1.00 93.31 139 VAL A C 1
ATOM 1108 O O . VAL A 1 139 ? 4.338 16.549 1.515 1.00 93.31 139 VAL A O 1
ATOM 1111 N N . PRO A 1 140 ? 2.668 17.575 0.415 1.00 92.06 140 PRO A N 1
ATOM 1112 C CA . PRO A 1 140 ? 2.355 18.514 1.497 1.00 92.06 140 PRO A CA 1
ATOM 1113 C C . PRO A 1 140 ? 1.943 17.816 2.798 1.00 92.06 140 PRO A C 1
ATOM 1115 O O . PRO A 1 140 ? 2.441 18.173 3.866 1.00 92.06 140 PRO A O 1
ATOM 1118 N N . ASP A 1 141 ? 1.098 16.791 2.692 1.00 88.94 141 ASP A N 1
ATOM 1119 C CA . ASP A 1 141 ? 0.527 16.071 3.829 1.00 88.94 141 ASP A CA 1
ATOM 1120 C C . ASP A 1 141 ? 1.539 15.083 4.424 1.00 88.94 141 ASP A C 1
ATOM 1122 O O . ASP A 1 141 ? 1.767 13.970 3.934 1.00 88.94 141 ASP A O 1
ATOM 1126 N N . THR A 1 142 ? 2.202 15.526 5.491 1.00 86.94 142 THR A N 1
ATOM 1127 C CA . THR A 1 142 ? 3.310 14.803 6.126 1.00 86.94 142 THR A CA 1
ATOM 1128 C C . THR A 1 142 ? 2.916 13.437 6.676 1.00 86.94 142 THR A C 1
ATOM 1130 O O . THR A 1 142 ? 3.749 12.536 6.691 1.00 86.94 142 THR A O 1
ATOM 1133 N N . GLU A 1 143 ? 1.662 13.266 7.085 1.00 81.88 143 GLU A N 1
ATOM 1134 C CA . GLU A 1 143 ? 1.123 12.038 7.664 1.00 81.88 143 GLU A CA 1
ATOM 1135 C C . GLU A 1 143 ? 1.057 10.875 6.668 1.00 81.88 143 GLU A C 1
ATOM 1137 O O . GLU A 1 143 ? 1.129 9.721 7.083 1.00 81.88 143 GLU A O 1
ATOM 1142 N N . PHE A 1 144 ? 0.960 11.157 5.364 1.00 85.31 144 PHE A N 1
ATOM 1143 C CA . PHE A 1 144 ? 0.897 10.126 4.326 1.00 85.31 144 PHE A CA 1
ATOM 1144 C C . PHE A 1 144 ? 2.274 9.739 3.789 1.00 85.31 144 PHE A C 1
ATOM 1146 O O . PHE A 1 144 ? 2.417 8.662 3.215 1.00 85.31 144 PHE A O 1
ATOM 1153 N N . ARG A 1 145 ? 3.309 10.569 3.984 1.00 88.62 145 ARG A N 1
ATOM 1154 C CA . ARG A 1 145 ? 4.663 10.283 3.473 1.00 88.62 145 ARG A CA 1
ATOM 1155 C C . ARG A 1 145 ? 5.206 8.931 3.949 1.00 88.62 145 ARG A C 1
ATOM 1157 O O . ARG A 1 145 ? 5.745 8.220 3.105 1.00 88.62 145 ARG A O 1
ATOM 1164 N N . PRO A 1 146 ? 5.051 8.541 5.230 1.00 83.50 146 PRO A N 1
ATOM 1165 C CA . PRO A 1 146 ? 5.520 7.246 5.707 1.00 83.50 146 PRO A CA 1
ATOM 1166 C C . PRO A 1 146 ? 4.813 6.072 5.001 1.00 83.50 146 PRO A C 1
ATOM 1168 O O . PRO A 1 146 ? 5.473 5.154 4.516 1.00 83.50 146 PRO A O 1
ATOM 1171 N N . LEU A 1 147 ? 3.490 6.162 4.803 1.00 85.06 147 LEU A N 1
ATOM 1172 C CA . LEU A 1 147 ? 2.710 5.185 4.033 1.00 85.06 147 LEU A CA 1
ATOM 1173 C C . LEU A 1 147 ? 3.212 5.059 2.593 1.00 85.06 147 LEU A C 1
ATOM 1175 O O . LEU A 1 147 ? 3.483 3.956 2.123 1.00 85.06 147 LEU A O 1
ATOM 1179 N N . ILE A 1 148 ? 3.358 6.186 1.900 1.00 89.94 148 ILE A N 1
ATOM 1180 C CA . ILE A 1 148 ? 3.813 6.199 0.509 1.00 89.94 148 ILE A CA 1
ATOM 1181 C C . ILE A 1 148 ? 5.240 5.646 0.412 1.00 89.94 148 ILE A C 1
ATOM 1183 O O . ILE A 1 148 ? 5.537 4.899 -0.516 1.00 89.94 148 ILE A O 1
ATOM 1187 N N . ALA A 1 149 ? 6.113 5.953 1.377 1.00 88.75 149 ALA A N 1
ATOM 1188 C CA . ALA A 1 149 ? 7.467 5.408 1.427 1.00 88.75 149 ALA A CA 1
ATOM 1189 C C . ALA A 1 149 ? 7.463 3.876 1.468 1.00 88.75 149 ALA A C 1
ATOM 1191 O O . ALA A 1 149 ? 8.218 3.256 0.728 1.00 88.75 149 ALA A O 1
ATOM 1192 N N . ILE A 1 150 ? 6.598 3.272 2.289 1.00 85.44 150 ILE A N 1
ATOM 1193 C CA . ILE A 1 150 ? 6.448 1.811 2.363 1.00 85.44 150 ILE A CA 1
ATOM 1194 C C . ILE A 1 150 ? 5.965 1.258 1.028 1.00 85.44 150 ILE A C 1
ATOM 1196 O O . ILE A 1 150 ? 6.521 0.284 0.532 1.00 85.44 150 ILE A O 1
ATOM 1200 N N . MET A 1 151 ? 4.939 1.885 0.448 1.00 89.94 151 MET A N 1
ATOM 1201 C CA . MET A 1 151 ? 4.345 1.428 -0.807 1.00 89.94 151 MET A CA 1
ATOM 1202 C C . MET A 1 151 ? 5.356 1.456 -1.955 1.00 89.94 151 MET A C 1
ATOM 1204 O O . MET A 1 151 ? 5.397 0.522 -2.742 1.00 89.94 151 MET A O 1
ATOM 1208 N N . LEU A 1 152 ? 6.201 2.487 -2.015 1.00 91.94 152 LEU A N 1
ATOM 1209 C CA . LEU A 1 152 ? 7.244 2.641 -3.033 1.00 91.94 152 LEU A CA 1
ATOM 1210 C C . LEU A 1 152 ? 8.523 1.840 -2.756 1.00 91.94 152 LEU A C 1
ATOM 1212 O O . LEU A 1 152 ? 9.446 1.903 -3.558 1.00 91.94 152 LEU A O 1
ATOM 1216 N N . PHE A 1 153 ? 8.615 1.154 -1.616 1.00 88.62 153 PHE A N 1
ATOM 1217 C CA . PHE A 1 153 ? 9.775 0.343 -1.227 1.00 88.62 153 PHE A CA 1
ATOM 1218 C C . PHE A 1 153 ? 9.406 -1.142 -1.071 1.00 88.62 153 PHE A C 1
ATOM 1220 O O . PHE A 1 153 ? 10.238 -1.945 -0.651 1.00 88.62 153 PHE A O 1
ATOM 1227 N N . VAL A 1 154 ? 8.154 -1.506 -1.371 1.00 82.56 154 VAL A N 1
ATOM 1228 C CA . VAL A 1 154 ? 7.554 -2.817 -1.089 1.00 82.56 154 VAL A CA 1
ATOM 1229 C C . VAL A 1 154 ? 8.291 -3.973 -1.767 1.00 82.56 154 VAL A C 1
ATOM 1231 O O . VAL A 1 154 ? 8.327 -5.071 -1.217 1.00 82.56 154 VAL A O 1
ATOM 1234 N N . GLU A 1 155 ? 8.924 -3.739 -2.919 1.00 76.19 155 GLU A N 1
ATOM 1235 C CA . GLU A 1 155 ? 9.649 -4.776 -3.653 1.00 76.19 155 GLU A CA 1
ATOM 1236 C C . GLU A 1 155 ? 11.044 -5.100 -3.089 1.00 76.19 155 GLU A C 1
ATOM 1238 O O . GLU A 1 155 ? 11.689 -6.042 -3.546 1.00 76.19 155 GLU A O 1
ATOM 1243 N N . ARG A 1 156 ? 11.543 -4.340 -2.104 1.00 80.25 156 ARG A N 1
ATOM 1244 C CA . ARG A 1 156 ? 12.900 -4.516 -1.560 1.00 80.25 156 ARG A CA 1
ATOM 1245 C C . ARG A 1 156 ? 12.889 -5.391 -0.307 1.00 80.25 156 ARG A C 1
ATOM 1247 O O . ARG A 1 156 ? 12.134 -5.129 0.624 1.00 80.25 156 ARG A O 1
ATOM 1254 N N . ASP A 1 157 ? 13.806 -6.360 -0.224 1.00 69.19 157 ASP A N 1
ATOM 1255 C CA . ASP A 1 157 ? 13.863 -7.400 0.829 1.00 69.19 157 ASP A CA 1
ATOM 1256 C C . ASP A 1 157 ? 13.801 -6.867 2.279 1.00 69.19 157 ASP A C 1
ATOM 1258 O O . ASP A 1 157 ? 13.293 -7.536 3.180 1.00 69.19 157 ASP A O 1
ATOM 1262 N N . ASN A 1 158 ? 14.276 -5.638 2.513 1.00 65.62 158 ASN A N 1
ATOM 1263 C CA . ASN A 1 158 ? 14.334 -4.992 3.827 1.00 65.62 158 ASN A CA 1
ATOM 1264 C C . ASN A 1 158 ? 13.256 -3.916 4.060 1.00 65.62 158 ASN A C 1
ATOM 1266 O O . ASN A 1 158 ? 13.414 -3.095 4.965 1.00 65.62 158 ASN A O 1
ATOM 1270 N N . TYR A 1 159 ? 12.149 -3.886 3.310 1.00 67.25 159 TYR A N 1
ATOM 1271 C CA . TYR A 1 159 ? 11.104 -2.865 3.516 1.00 67.25 159 TYR A CA 1
ATOM 1272 C C . TYR A 1 159 ? 10.540 -2.861 4.948 1.00 67.25 159 TYR A C 1
ATOM 1274 O O . TYR A 1 159 ? 10.278 -1.803 5.518 1.00 67.25 159 TYR A O 1
ATOM 1282 N N . MET A 1 160 ? 10.468 -4.032 5.590 1.00 60.16 160 MET A N 1
ATOM 1283 C CA . MET A 1 160 ? 10.080 -4.167 7.000 1.00 60.16 160 MET A CA 1
ATOM 1284 C C . MET A 1 160 ? 11.076 -3.510 7.968 1.00 60.16 160 MET A C 1
ATOM 1286 O O . MET A 1 160 ? 10.707 -3.139 9.077 1.00 60.16 160 MET A O 1
ATOM 1290 N N . ALA A 1 161 ? 12.346 -3.357 7.582 1.00 62.38 161 ALA A N 1
ATOM 1291 C CA . ALA A 1 161 ? 13.332 -2.619 8.366 1.00 62.38 161 ALA A CA 1
ATOM 1292 C C . ALA A 1 161 ? 13.150 -1.101 8.248 1.00 62.38 161 ALA A C 1
ATOM 1294 O O . ALA A 1 161 ? 13.457 -0.395 9.200 1.00 62.38 161 ALA A O 1
ATOM 1295 N N . LEU A 1 162 ? 12.628 -0.615 7.114 1.00 59.94 162 LEU A N 1
ATOM 1296 C CA . LEU A 1 162 ? 12.276 0.792 6.911 1.00 59.94 162 LEU A CA 1
ATOM 1297 C C . LEU A 1 162 ? 11.075 1.208 7.774 1.00 59.94 162 LEU A C 1
ATOM 1299 O O . LEU A 1 162 ? 11.024 2.347 8.228 1.00 59.94 162 LEU A O 1
ATOM 1303 N N . LEU A 1 163 ? 10.146 0.279 8.045 1.00 59.81 163 LEU A N 1
ATOM 1304 C CA . LEU A 1 163 ? 9.060 0.506 9.004 1.00 59.81 163 LEU A CA 1
ATOM 1305 C C . LEU A 1 163 ? 9.606 0.906 10.378 1.00 59.81 163 LEU A C 1
ATOM 1307 O O . LEU A 1 163 ? 9.091 1.853 10.964 1.00 59.81 163 LEU A O 1
ATOM 1311 N N . ARG A 1 164 ? 10.710 0.276 10.812 1.00 58.19 164 ARG A N 1
ATOM 1312 C CA . ARG A 1 164 ? 11.236 0.373 12.181 1.00 58.19 164 ARG A CA 1
ATOM 1313 C C . ARG A 1 164 ? 11.666 1.765 12.637 1.00 58.19 164 ARG A C 1
ATOM 1315 O O . ARG A 1 164 ? 11.585 2.064 13.825 1.00 58.19 164 ARG A O 1
ATOM 1322 N N . ASP A 1 165 ? 12.086 2.627 11.713 1.00 56.06 165 ASP A N 1
ATOM 1323 C CA . ASP A 1 165 ? 12.530 3.988 12.047 1.00 56.06 165 ASP A CA 1
ATOM 1324 C C . ASP A 1 165 ? 11.353 4.983 12.190 1.00 56.06 165 ASP A C 1
ATOM 1326 O O . ASP A 1 165 ? 11.494 6.016 12.842 1.00 56.06 165 ASP A O 1
ATOM 1330 N N . GLU A 1 166 ? 10.174 4.661 11.637 1.00 61.16 166 GLU A N 1
ATOM 1331 C CA . GLU A 1 166 ? 8.959 5.507 11.598 1.00 61.16 166 GLU A CA 1
ATOM 1332 C C . GLU A 1 166 ? 7.707 4.758 12.130 1.00 61.16 166 GLU A C 1
ATOM 1334 O O . GLU A 1 166 ? 6.568 5.185 11.906 1.00 61.16 166 GLU A O 1
ATOM 1339 N N . ASP A 1 167 ? 7.907 3.630 12.832 1.00 61.97 167 ASP A N 1
ATOM 1340 C CA . ASP A 1 167 ? 6.899 2.601 13.166 1.00 61.97 167 ASP A CA 1
ATOM 1341 C C . ASP A 1 167 ? 5.580 3.202 13.657 1.00 61.97 167 ASP A C 1
ATOM 1343 O O . ASP A 1 167 ? 4.490 2.839 13.211 1.00 61.97 167 ASP A O 1
ATOM 1347 N N . ALA A 1 168 ? 5.667 4.168 14.570 1.00 62.66 168 ALA A N 1
ATOM 1348 C CA . ALA A 1 168 ? 4.484 4.712 15.210 1.00 62.66 168 ALA A CA 1
ATOM 1349 C C . ALA A 1 168 ? 3.568 5.466 14.242 1.00 62.66 168 ALA A C 1
ATOM 1351 O O . ALA A 1 168 ? 2.355 5.273 14.281 1.00 62.66 168 ALA A O 1
ATOM 1352 N N . ALA A 1 169 ? 4.121 6.303 13.364 1.00 67.19 169 ALA A N 1
ATOM 1353 C CA . ALA A 1 169 ? 3.319 7.109 12.448 1.00 67.19 169 ALA A CA 1
ATOM 1354 C C . ALA A 1 169 ? 2.647 6.230 11.383 1.00 67.19 169 ALA A C 1
ATOM 1356 O O . ALA A 1 169 ? 1.448 6.367 11.124 1.00 67.19 169 ALA A O 1
ATOM 1357 N N . ASN A 1 170 ? 3.408 5.271 10.848 1.00 71.69 170 ASN A N 1
ATOM 1358 C CA . ASN A 1 170 ? 2.951 4.304 9.856 1.00 71.69 170 ASN A CA 1
ATOM 1359 C C . ASN A 1 170 ? 1.751 3.496 10.347 1.00 71.69 170 ASN A C 1
ATOM 1361 O O . ASN A 1 170 ? 0.677 3.525 9.739 1.00 71.69 170 ASN A O 1
ATOM 1365 N N . PHE A 1 171 ? 1.906 2.801 11.477 1.00 75.81 171 PHE A N 1
ATOM 1366 C CA . PHE A 1 171 ? 0.841 1.955 12.005 1.00 75.81 171 PHE A CA 1
ATOM 1367 C C . PHE A 1 171 ? -0.363 2.774 12.450 1.00 75.81 171 PHE A C 1
ATOM 1369 O O . PHE A 1 171 ? -1.494 2.350 12.227 1.00 75.81 171 PHE A O 1
ATOM 1376 N N . VAL A 1 172 ? -0.158 3.969 13.013 1.00 79.81 172 VAL A N 1
ATOM 1377 C CA . VAL A 1 172 ? -1.268 4.841 13.421 1.00 79.81 172 VAL A CA 1
ATOM 1378 C C . VAL A 1 172 ? -2.148 5.223 12.233 1.00 79.81 172 VAL A C 1
ATOM 1380 O O . VAL A 1 172 ? -3.373 5.207 12.378 1.00 79.81 172 VAL A O 1
ATOM 1383 N N . LEU A 1 173 ? -1.575 5.520 11.063 1.00 81.25 173 LEU A N 1
ATOM 1384 C CA . LEU A 1 173 ? -2.368 5.837 9.876 1.00 81.25 173 LEU A CA 1
ATOM 1385 C C . LEU A 1 173 ? -3.202 4.632 9.418 1.00 81.25 173 LEU A C 1
ATOM 1387 O O . LEU A 1 173 ? -4.419 4.760 9.265 1.00 81.25 173 LEU A O 1
ATOM 1391 N N . PHE A 1 174 ? -2.582 3.457 9.269 1.00 82.44 174 PHE A N 1
ATOM 1392 C CA . PHE A 1 174 ? -3.294 2.233 8.888 1.00 82.44 174 PHE A CA 1
ATOM 1393 C C . PHE A 1 174 ? -4.393 1.875 9.888 1.00 82.44 174 PHE A C 1
ATOM 1395 O O . PHE A 1 174 ? -5.526 1.606 9.486 1.00 82.44 174 PHE A O 1
ATOM 1402 N N . ILE A 1 175 ? -4.088 1.935 11.188 1.00 86.31 175 ILE A N 1
ATOM 1403 C CA . ILE A 1 175 ? -5.064 1.701 12.251 1.00 86.31 175 ILE A CA 1
ATOM 1404 C C . ILE A 1 175 ? -6.221 2.679 12.090 1.00 86.31 175 ILE A C 1
ATOM 1406 O O . ILE A 1 175 ? -7.354 2.228 12.012 1.00 86.31 175 ILE A O 1
ATOM 1410 N N . ASN A 1 176 ? -5.972 3.986 11.958 1.00 85.06 176 ASN A N 1
ATOM 1411 C CA . ASN A 1 176 ? -7.033 4.986 11.811 1.00 85.06 176 ASN A CA 1
ATOM 1412 C C . ASN A 1 176 ? -7.931 4.724 10.592 1.00 85.06 176 ASN A C 1
ATOM 1414 O O . ASN A 1 176 ? -9.151 4.853 10.716 1.00 85.06 176 ASN A O 1
ATOM 1418 N N . ILE A 1 177 ? -7.361 4.326 9.450 1.00 84.25 177 ILE A N 1
ATOM 1419 C CA . ILE A 1 177 ? -8.121 3.997 8.235 1.00 84.25 177 ILE A CA 1
ATOM 1420 C C . ILE A 1 177 ? -8.996 2.760 8.466 1.00 84.25 177 ILE A C 1
ATOM 1422 O O . ILE A 1 177 ? -10.207 2.816 8.244 1.00 84.25 177 ILE A O 1
ATOM 1426 N N . ILE A 1 178 ? -8.420 1.666 8.973 1.00 87.69 178 ILE A N 1
ATOM 1427 C CA . ILE A 1 178 ? -9.154 0.419 9.247 1.00 87.69 178 ILE A CA 1
ATOM 1428 C C . ILE A 1 178 ? -10.261 0.671 10.275 1.00 87.69 178 ILE A C 1
ATOM 1430 O O . ILE A 1 178 ? -11.404 0.247 10.117 1.00 87.69 178 ILE A O 1
ATOM 1434 N N . CYS A 1 179 ? -9.943 1.427 11.316 1.00 84.38 179 CYS A N 1
ATOM 1435 C CA . CYS A 1 179 ? -10.854 1.863 12.357 1.00 84.38 179 CYS A CA 1
ATOM 1436 C C . CYS A 1 179 ? -12.009 2.727 11.835 1.00 84.38 179 CYS A C 1
ATOM 1438 O O . CYS A 1 179 ? -13.143 2.586 12.300 1.00 84.38 179 CYS A O 1
ATOM 1440 N N . ALA A 1 180 ? -11.740 3.643 10.904 1.00 82.44 180 ALA A N 1
ATOM 1441 C CA . ALA A 1 180 ? -12.771 4.441 10.253 1.00 82.44 180 ALA A CA 1
ATOM 1442 C C . ALA A 1 180 ? -13.676 3.558 9.385 1.00 82.44 180 ALA A C 1
ATOM 1444 O O . ALA A 1 180 ? -14.899 3.660 9.499 1.00 82.44 180 ALA A O 1
ATOM 1445 N N . ALA A 1 181 ? -13.089 2.643 8.606 1.00 80.19 181 ALA A N 1
ATOM 1446 C CA . ALA A 1 181 ? -13.824 1.681 7.792 1.00 80.19 181 ALA A CA 1
ATOM 1447 C C . ALA A 1 181 ? -14.721 0.777 8.655 1.00 80.19 181 ALA A C 1
ATOM 1449 O O . ALA A 1 181 ? -15.914 0.665 8.397 1.00 80.19 181 ALA A O 1
ATOM 1450 N N . LEU A 1 182 ? -14.207 0.223 9.758 1.00 82.81 182 LEU A N 1
ATOM 1451 C CA . LEU A 1 182 ? -14.974 -0.621 10.684 1.00 82.81 182 LEU A CA 1
ATOM 1452 C C . LEU A 1 182 ? -16.247 0.046 11.218 1.00 82.81 182 LEU A C 1
ATOM 1454 O O . LEU A 1 182 ? -17.255 -0.635 11.414 1.00 82.81 182 LEU A O 1
ATOM 1458 N N . ARG A 1 183 ? -16.218 1.367 11.451 1.00 78.81 183 ARG A N 1
ATOM 1459 C CA . ARG A 1 183 ? -17.385 2.120 11.941 1.00 78.81 183 ARG A CA 1
ATOM 1460 C C . ARG A 1 183 ? -18.492 2.250 10.899 1.00 78.81 183 ARG A C 1
ATOM 1462 O O . ARG A 1 183 ? -19.659 2.290 11.278 1.00 78.81 183 ARG A O 1
ATOM 1469 N N . SER A 1 184 ? -18.136 2.362 9.621 1.00 79.75 184 SER A N 1
ATOM 1470 C CA . SER A 1 184 ? -19.082 2.573 8.520 1.00 79.75 184 SER A CA 1
ATOM 1471 C C . SER A 1 184 ? -19.437 1.286 7.771 1.00 79.75 184 SER A C 1
ATOM 1473 O O . SER A 1 184 ? -20.448 1.249 7.072 1.00 79.75 184 SER A O 1
ATOM 1475 N N . CYS A 1 185 ? -18.652 0.217 7.926 1.00 80.38 185 CYS A N 1
ATOM 1476 C CA . CYS A 1 185 ? -18.898 -1.061 7.273 1.00 80.38 185 CYS A CA 1
ATOM 1477 C C . CYS A 1 185 ? -20.214 -1.698 7.742 1.00 80.38 185 CYS A C 1
ATOM 1479 O O . CYS A 1 185 ? -20.451 -1.905 8.932 1.00 80.38 185 CYS A O 1
ATOM 1481 N N . CYS A 1 186 ? -21.037 -2.112 6.779 1.00 82.88 186 CYS A N 1
ATOM 1482 C CA . CYS A 1 186 ? -22.263 -2.878 7.025 1.00 82.88 186 CYS A CA 1
ATOM 1483 C C . CYS A 1 186 ? -22.088 -4.388 6.788 1.00 82.88 186 CYS A C 1
ATOM 1485 O O . CYS A 1 186 ? -22.920 -5.174 7.239 1.00 82.88 186 CYS A O 1
ATOM 1487 N N . SER A 1 187 ? -21.019 -4.802 6.096 1.00 90.50 187 SER A N 1
ATOM 1488 C CA . SER A 1 187 ? -20.760 -6.211 5.777 1.00 90.50 187 SER A CA 1
ATOM 1489 C C . SER A 1 187 ? -20.072 -6.941 6.929 1.00 90.50 187 SER A C 1
ATOM 1491 O O . SER A 1 187 ? -19.109 -6.434 7.502 1.00 90.50 187 SER A O 1
ATOM 1493 N N . LEU A 1 188 ? -20.529 -8.163 7.219 1.00 90.12 188 LEU A N 1
ATOM 1494 C CA . LEU A 1 188 ? -19.860 -9.068 8.151 1.00 90.12 188 LEU A CA 1
ATOM 1495 C C . LEU A 1 188 ? -18.432 -9.387 7.689 1.00 90.12 188 LEU A C 1
ATOM 1497 O O . LEU A 1 188 ? -17.519 -9.293 8.499 1.00 90.12 188 LEU A O 1
ATOM 1501 N N . THR A 1 189 ? -18.238 -9.734 6.413 1.00 89.81 189 THR A N 1
ATOM 1502 C CA . THR A 1 189 ? -16.922 -10.139 5.883 1.00 89.81 189 THR A CA 1
ATOM 1503 C C . THR A 1 189 ? -15.901 -9.021 6.047 1.00 89.81 189 THR A C 1
ATOM 1505 O O . THR A 1 189 ? -14.917 -9.204 6.747 1.00 89.81 189 THR A O 1
ATOM 1508 N N . ALA A 1 190 ? -16.226 -7.818 5.568 1.00 88.50 190 ALA A N 1
ATOM 1509 C CA . ALA A 1 190 ? -15.354 -6.651 5.689 1.00 88.50 190 ALA A CA 1
ATOM 1510 C C . ALA A 1 190 ? -14.996 -6.321 7.149 1.00 88.50 190 ALA A C 1
ATOM 1512 O O . ALA A 1 190 ? -13.871 -5.923 7.436 1.00 88.50 190 ALA A O 1
ATOM 1513 N N . LYS A 1 191 ? -15.936 -6.501 8.089 1.00 90.62 191 LYS A N 1
ATOM 1514 C CA . LYS A 1 191 ? -15.645 -6.326 9.519 1.00 90.62 191 LYS A CA 1
ATOM 1515 C C . LYS A 1 191 ? -14.688 -7.388 10.049 1.00 90.62 191 LYS A C 1
ATOM 1517 O O . LYS A 1 191 ? -13.799 -7.047 10.819 1.00 90.62 191 LYS A O 1
ATOM 1522 N N . MET A 1 192 ? -14.871 -8.648 9.662 1.00 92.94 192 MET A N 1
ATOM 1523 C CA . MET A 1 192 ? -13.975 -9.736 10.062 1.00 92.94 192 MET A CA 1
ATOM 1524 C C . MET A 1 192 ? -12.568 -9.528 9.496 1.00 92.94 192 MET A C 1
ATOM 1526 O O . MET A 1 192 ? -11.601 -9.632 10.246 1.00 92.94 192 MET A O 1
ATOM 1530 N N . ASP A 1 193 ? -12.457 -9.142 8.225 1.00 89.94 193 ASP A N 1
ATOM 1531 C CA . ASP A 1 193 ? -11.174 -8.846 7.579 1.00 89.94 193 ASP A CA 1
ATOM 1532 C C . ASP A 1 193 ? -10.473 -7.678 8.279 1.00 89.94 193 ASP A C 1
ATOM 1534 O O . ASP A 1 193 ? -9.302 -7.764 8.638 1.00 89.94 193 ASP A O 1
ATOM 1538 N N . ALA A 1 194 ? -11.209 -6.606 8.578 1.00 91.06 194 ALA A N 1
ATOM 1539 C CA . ALA A 1 194 ? -10.666 -5.460 9.290 1.00 91.06 194 ALA A CA 1
ATOM 1540 C C . ALA A 1 194 ? -10.238 -5.785 10.735 1.00 91.06 194 ALA A C 1
ATOM 1542 O O . ALA A 1 194 ? -9.205 -5.292 11.187 1.00 91.06 194 ALA A O 1
ATOM 1543 N N . LEU A 1 195 ? -10.981 -6.633 11.459 1.00 92.62 195 LEU A N 1
ATOM 1544 C CA . LEU A 1 195 ? -10.552 -7.131 12.771 1.00 92.62 195 LEU A CA 1
ATOM 1545 C C . LEU A 1 195 ? -9.279 -7.981 12.665 1.00 92.62 195 LEU A C 1
ATOM 1547 O O . LEU A 1 195 ? -8.364 -7.802 13.469 1.00 92.62 195 LEU A O 1
ATOM 1551 N N . SER A 1 196 ? -9.193 -8.852 11.657 1.00 92.75 196 SER A N 1
ATOM 1552 C CA . SER A 1 196 ? -8.000 -9.660 11.394 1.00 92.75 196 SER A CA 1
ATOM 1553 C C . SER A 1 196 ? -6.780 -8.778 11.107 1.00 92.75 196 SER A C 1
ATOM 1555 O O . SER A 1 196 ? -5.720 -8.974 11.701 1.00 92.75 196 SER A O 1
ATOM 1557 N N . LEU A 1 197 ? -6.941 -7.737 10.283 1.00 90.56 197 LEU A N 1
ATOM 1558 C CA . LEU A 1 197 ? -5.883 -6.766 9.991 1.00 90.56 197 LEU A CA 1
ATOM 1559 C C . LEU A 1 197 ? -5.423 -6.018 11.249 1.00 90.56 197 LEU A C 1
ATOM 1561 O O . LEU A 1 197 ? -4.221 -5.926 11.495 1.00 90.56 197 LEU A O 1
ATOM 1565 N N . LEU A 1 198 ? -6.354 -5.538 12.084 1.00 91.12 198 LEU A N 1
ATOM 1566 C CA . LEU A 1 198 ? -6.007 -4.904 13.364 1.00 91.12 198 LEU A CA 1
ATOM 1567 C C . LEU A 1 198 ? -5.227 -5.851 14.281 1.00 91.12 198 LEU A C 1
ATOM 1569 O O . LEU A 1 198 ? -4.299 -5.416 14.964 1.00 91.12 198 LEU A O 1
ATOM 1573 N N . HIS A 1 199 ? -5.567 -7.141 14.288 1.00 92.38 199 HIS A N 1
ATOM 1574 C CA . HIS A 1 199 ? -4.836 -8.137 15.066 1.00 92.38 199 HIS A CA 1
ATOM 1575 C C . HIS A 1 199 ? -3.415 -8.341 14.541 1.00 92.38 199 HIS A C 1
ATOM 1577 O O . HIS A 1 199 ? -2.477 -8.328 15.334 1.00 92.38 199 HIS A O 1
ATOM 1583 N N . GLN A 1 200 ? -3.215 -8.455 13.226 1.00 89.50 200 GLN A N 1
ATOM 1584 C CA . GLN A 1 200 ? -1.862 -8.564 12.666 1.00 89.50 200 GLN A CA 1
ATOM 1585 C C . GLN A 1 200 ? -1.025 -7.313 12.962 1.00 89.50 200 GLN A C 1
ATOM 1587 O O . GLN A 1 200 ? 0.118 -7.440 13.395 1.00 89.50 200 GLN A O 1
ATOM 1592 N N . ILE A 1 201 ? -1.609 -6.115 12.837 1.00 86.88 201 ILE A N 1
ATOM 1593 C CA . ILE A 1 201 ? -0.931 -4.854 13.177 1.00 86.88 201 ILE A CA 1
ATOM 1594 C C . ILE A 1 201 ? -0.569 -4.803 14.667 1.00 86.88 201 ILE A C 1
ATOM 1596 O O . ILE A 1 201 ? 0.517 -4.343 15.019 1.00 86.88 201 ILE A O 1
ATOM 1600 N N . SER A 1 202 ? -1.422 -5.320 15.558 1.00 87.88 202 SER A N 1
ATOM 1601 C CA . SER A 1 202 ? -1.112 -5.347 16.993 1.00 87.88 202 SER A CA 1
ATOM 1602 C C . SER A 1 202 ? 0.126 -6.182 17.336 1.00 87.88 202 SER A C 1
ATOM 1604 O O . SER A 1 202 ? 0.810 -5.861 18.299 1.00 87.88 202 SER A O 1
ATOM 1606 N N . LYS A 1 203 ? 0.473 -7.195 16.530 1.00 86.19 203 LYS A N 1
ATOM 1607 C CA . LYS A 1 203 ? 1.664 -8.037 16.758 1.00 86.19 203 LYS A CA 1
ATOM 1608 C C . LYS A 1 203 ? 2.978 -7.320 16.449 1.00 86.19 203 LYS A C 1
ATOM 1610 O O . LYS A 1 203 ? 4.025 -7.758 16.912 1.00 86.19 203 LYS A O 1
ATOM 1615 N N . ILE A 1 204 ? 2.919 -6.247 15.662 1.00 80.38 204 ILE A N 1
ATOM 1616 C CA . ILE A 1 204 ? 4.081 -5.458 15.226 1.00 80.38 204 ILE A CA 1
ATOM 1617 C C . ILE A 1 204 ? 4.077 -4.029 15.789 1.00 80.38 204 ILE A C 1
ATOM 1619 O O . ILE A 1 204 ? 4.988 -3.260 15.513 1.00 80.38 204 ILE A O 1
ATOM 1623 N N . SER A 1 205 ? 3.067 -3.666 16.586 1.00 80.94 205 SER A N 1
ATOM 1624 C CA . SER A 1 205 ? 2.920 -2.331 17.176 1.00 80.94 205 SER A CA 1
ATOM 1625 C C . SER A 1 205 ? 3.465 -2.266 18.604 1.00 80.94 205 SER A C 1
ATOM 1627 O O . SER A 1 205 ? 3.526 -3.266 19.318 1.00 80.94 205 SER A O 1
ATOM 1629 N N . THR A 1 206 ? 3.808 -1.063 19.067 1.00 80.50 206 THR A N 1
ATOM 1630 C CA . THR A 1 206 ? 4.186 -0.845 20.471 1.00 80.50 206 THR A CA 1
ATOM 1631 C C . THR A 1 206 ? 2.962 -0.936 21.396 1.00 80.50 206 THR A C 1
ATOM 1633 O O . THR A 1 206 ? 1.852 -0.601 20.968 1.00 80.50 206 THR A O 1
ATOM 1636 N N . PRO A 1 207 ? 3.130 -1.312 22.683 1.00 80.38 207 PRO A N 1
ATOM 1637 C CA . PRO A 1 207 ? 2.022 -1.375 23.640 1.00 80.38 207 PRO A CA 1
ATOM 1638 C C . PRO A 1 207 ? 1.189 -0.089 23.695 1.00 80.38 207 PRO A C 1
ATOM 1640 O O . PRO A 1 207 ? -0.035 -0.159 23.683 1.00 80.38 207 PRO A O 1
ATOM 1643 N N . VAL A 1 208 ? 1.840 1.078 23.651 1.00 79.31 208 VAL A N 1
ATOM 1644 C CA . VAL A 1 208 ? 1.169 2.390 23.654 1.00 79.31 208 VAL A CA 1
ATOM 1645 C C . VAL A 1 208 ? 0.194 2.523 22.477 1.00 79.31 208 VAL A C 1
ATOM 1647 O O . VAL A 1 208 ? -0.970 2.856 22.666 1.00 79.31 208 VAL A O 1
ATOM 1650 N N . ILE A 1 209 ? 0.621 2.193 21.253 1.00 81.56 209 ILE A N 1
ATOM 1651 C CA . ILE A 1 209 ? -0.250 2.272 20.066 1.00 81.56 209 ILE A CA 1
ATOM 1652 C C . ILE A 1 209 ? -1.419 1.295 20.184 1.00 81.56 209 ILE A C 1
ATOM 1654 O O . ILE A 1 209 ? -2.558 1.634 19.855 1.00 81.56 209 ILE A O 1
ATOM 1658 N N . ILE A 1 210 ? -1.149 0.083 20.665 1.00 84.81 210 ILE A N 1
ATOM 1659 C CA . ILE A 1 210 ? -2.170 -0.950 20.825 1.00 84.81 210 ILE A CA 1
ATOM 1660 C C . ILE A 1 210 ? -3.280 -0.457 21.761 1.00 84.81 210 ILE A C 1
ATOM 1662 O O . ILE A 1 210 ? -4.462 -0.525 21.410 1.00 84.81 210 ILE A O 1
ATOM 1666 N N . PHE A 1 211 ? -2.920 0.071 22.926 1.00 83.56 211 PHE A N 1
ATOM 1667 C CA . PHE A 1 211 ? -3.882 0.485 23.942 1.00 83.56 211 PHE A CA 1
ATOM 1668 C C . PHE A 1 211 ? -4.577 1.816 23.631 1.00 83.56 211 PHE A C 1
ATOM 1670 O O . PHE A 1 211 ? -5.785 1.924 23.858 1.00 83.56 211 PHE A O 1
ATOM 1677 N N . GLU A 1 212 ? -3.889 2.787 23.030 1.00 81.50 212 GLU A N 1
ATOM 1678 C CA . GLU A 1 212 ? -4.507 4.062 22.656 1.00 81.50 212 GLU A CA 1
ATOM 1679 C C . GLU A 1 212 ? -5.397 3.949 21.411 1.00 81.50 212 GLU A C 1
ATOM 1681 O O . GLU A 1 212 ? -6.393 4.671 21.283 1.00 81.50 212 GLU A O 1
ATOM 1686 N N . ARG A 1 213 ? -5.046 3.069 20.460 1.00 83.44 213 ARG A N 1
ATOM 1687 C CA . ARG A 1 213 ? -5.631 3.083 19.107 1.00 83.44 213 ARG A CA 1
ATOM 1688 C C . ARG A 1 213 ? -6.338 1.806 18.694 1.00 83.44 213 ARG A C 1
ATOM 1690 O O . ARG A 1 213 ? -7.292 1.922 17.943 1.00 83.44 213 ARG A O 1
ATOM 1697 N N . ILE A 1 214 ? -5.940 0.619 19.152 1.00 88.25 214 ILE A N 1
ATOM 1698 C CA . ILE A 1 214 ? -6.560 -0.651 18.715 1.00 88.25 214 ILE A CA 1
ATOM 1699 C C . ILE A 1 214 ? -7.614 -1.110 19.725 1.00 88.25 214 ILE A C 1
ATOM 1701 O O . ILE A 1 214 ? -8.780 -1.337 19.387 1.00 88.25 214 ILE A O 1
ATOM 1705 N N . VAL A 1 215 ? -7.233 -1.186 20.998 1.00 87.75 215 VAL A N 1
ATOM 1706 C CA . VAL A 1 215 ? -8.079 -1.678 22.092 1.00 87.75 215 VAL A CA 1
ATOM 1707 C C . VAL A 1 215 ? -9.421 -0.938 22.209 1.00 87.75 215 VAL A C 1
ATOM 1709 O O . VAL A 1 215 ? -10.442 -1.614 22.363 1.00 87.75 215 VAL A O 1
ATOM 1712 N N . PRO A 1 216 ? -9.510 0.403 22.075 1.00 85.88 216 PRO A N 1
ATOM 1713 C CA . PRO A 1 216 ? -10.791 1.107 22.134 1.00 85.88 216 PRO A CA 1
ATOM 1714 C C . PRO A 1 216 ? -11.789 0.651 21.063 1.00 85.88 216 PRO A C 1
ATOM 1716 O O . PRO A 1 216 ? -13.000 0.668 21.298 1.00 85.88 216 PRO A O 1
ATOM 1719 N N . TYR A 1 217 ? -11.294 0.230 19.899 1.00 85.44 217 TYR A N 1
ATOM 1720 C CA . TYR A 1 217 ? -12.113 -0.221 18.777 1.00 85.44 217 TYR A CA 1
ATOM 1721 C C . TYR A 1 217 ? -12.538 -1.668 18.916 1.00 85.44 217 TYR A C 1
ATOM 1723 O O . TYR A 1 217 ? -13.702 -1.986 18.671 1.00 85.44 217 TYR A O 1
ATOM 1731 N N . LEU A 1 218 ? -11.630 -2.533 19.364 1.00 88.81 218 LEU A N 1
ATOM 1732 C CA . LEU A 1 218 ? -11.982 -3.904 19.711 1.00 88.81 218 LEU A CA 1
ATOM 1733 C C . LEU A 1 218 ? -13.033 -3.914 20.825 1.00 88.81 218 LEU A C 1
ATOM 1735 O O . LEU A 1 218 ? -14.045 -4.600 20.706 1.00 88.81 218 LEU A O 1
ATOM 1739 N N . ALA A 1 219 ? -12.868 -3.067 21.848 1.00 86.12 219 ALA A N 1
ATOM 1740 C CA . ALA A 1 219 ? -13.857 -2.900 22.906 1.00 86.12 219 ALA A CA 1
ATOM 1741 C C . ALA A 1 219 ? -15.216 -2.470 22.336 1.00 86.12 219 ALA A C 1
ATOM 1743 O O . ALA A 1 219 ? -16.230 -3.101 22.619 1.00 86.12 219 ALA A O 1
ATOM 1744 N N . HIS A 1 220 ? -15.253 -1.461 21.460 1.00 84.81 220 HIS A N 1
ATOM 1745 C CA . HIS A 1 220 ? -16.495 -1.071 20.789 1.00 84.81 220 HIS A CA 1
ATOM 1746 C C . HIS A 1 220 ? -17.130 -2.231 19.992 1.00 84.81 220 HIS A C 1
ATOM 1748 O O . HIS A 1 220 ? -18.345 -2.435 20.055 1.00 84.81 220 HIS A O 1
ATOM 1754 N N . SER A 1 221 ? -16.308 -3.040 19.319 1.00 88.25 221 SER A N 1
ATOM 1755 C CA . SER A 1 221 ? -16.731 -4.186 18.501 1.00 88.25 221 SER A CA 1
ATOM 1756 C C . SER A 1 221 ? -17.338 -5.335 19.321 1.00 88.25 221 SER A C 1
ATOM 1758 O O . SER A 1 221 ? -18.148 -6.101 18.799 1.00 88.25 221 SER A O 1
ATOM 1760 N N . ILE A 1 222 ? -17.079 -5.412 20.635 1.00 89.25 222 ILE A N 1
ATOM 1761 C CA . ILE A 1 222 ? -17.776 -6.346 21.546 1.00 89.25 222 ILE A CA 1
ATOM 1762 C C . ILE A 1 222 ? -19.289 -6.069 21.587 1.00 89.25 222 ILE A C 1
ATOM 1764 O O . ILE A 1 222 ? -20.083 -6.953 21.910 1.00 89.25 222 ILE A O 1
ATOM 1768 N N . SER A 1 223 ? -19.726 -4.859 21.238 1.00 85.56 223 SER A N 1
ATOM 1769 C CA . SER A 1 223 ? -21.144 -4.494 21.175 1.00 85.56 223 SER A CA 1
ATOM 1770 C C . SER A 1 223 ? -21.739 -4.543 19.762 1.00 85.56 223 SER A C 1
ATOM 1772 O O . SER A 1 223 ? -22.873 -4.084 19.582 1.00 85.56 223 SER A O 1
ATOM 1774 N N . ASP A 1 224 ? -21.021 -5.112 18.785 1.00 89.56 224 ASP A N 1
ATOM 1775 C CA . ASP A 1 224 ? -21.460 -5.186 17.389 1.00 89.56 224 ASP A CA 1
ATOM 1776 C C . ASP A 1 224 ? -22.747 -6.014 17.212 1.00 89.56 224 ASP A C 1
ATOM 1778 O O . ASP A 1 224 ? -23.067 -6.922 17.993 1.00 89.56 224 ASP A O 1
ATOM 1782 N N . HIS A 1 225 ? -23.502 -5.698 16.158 1.00 89.19 225 HIS A N 1
ATOM 1783 C CA . HIS A 1 225 ? -24.716 -6.415 15.785 1.00 89.19 225 HIS A CA 1
ATOM 1784 C C . HIS A 1 225 ? -24.436 -7.898 15.494 1.00 89.19 225 HIS A C 1
ATOM 1786 O O . HIS A 1 225 ? -25.174 -8.773 15.964 1.00 89.19 225 HIS A O 1
ATOM 1792 N N . PHE A 1 226 ? -23.343 -8.196 14.788 1.00 91.44 226 PHE A N 1
ATOM 1793 C CA . PHE A 1 226 ? -22.994 -9.553 14.389 1.00 91.44 226 PHE A CA 1
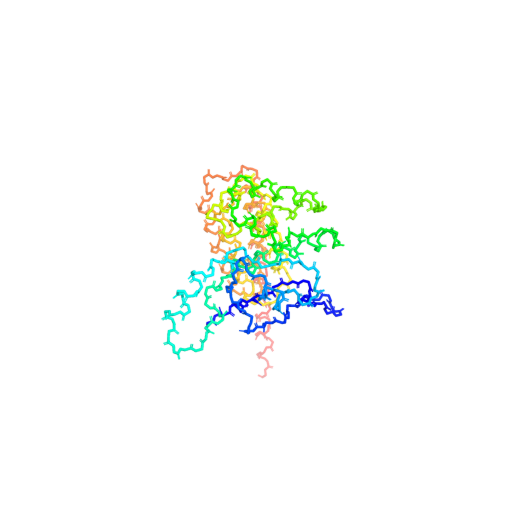ATOM 1794 C C . PHE A 1 226 ? -22.322 -10.329 15.534 1.00 91.44 226 PHE A C 1
ATOM 1796 O O . PHE A 1 226 ? -21.301 -9.892 16.063 1.00 91.44 226 PHE A O 1
ATOM 1803 N N . PRO A 1 227 ? -22.837 -11.517 15.914 1.00 92.12 227 PRO A N 1
ATOM 1804 C CA . PRO A 1 227 ? -22.229 -12.336 16.965 1.00 92.12 227 PRO A CA 1
ATOM 1805 C C . PRO A 1 227 ? -20.783 -12.756 16.701 1.00 92.12 227 PRO A C 1
ATOM 1807 O O . PRO A 1 227 ? -20.006 -12.813 17.648 1.00 92.12 227 PRO A O 1
ATOM 1810 N N . LEU A 1 228 ? -20.435 -13.020 15.439 1.00 94.44 228 LEU A N 1
ATOM 1811 C CA . LEU A 1 228 ? -19.082 -13.409 15.030 1.00 94.44 228 LEU A CA 1
ATOM 1812 C C . LEU A 1 228 ? -18.075 -12.283 15.280 1.00 94.44 228 LEU A C 1
ATOM 1814 O O . LEU A 1 228 ? -17.068 -12.519 15.932 1.00 94.44 228 LEU A O 1
ATOM 1818 N N . VAL A 1 229 ? -18.411 -11.048 14.891 1.00 93.06 229 VAL A N 1
ATOM 1819 C CA . VAL A 1 229 ? -17.581 -9.854 15.145 1.00 93.06 229 VAL A CA 1
ATOM 1820 C C . VAL A 1 229 ? -17.343 -9.666 16.644 1.00 93.06 229 VAL A C 1
ATOM 1822 O O . VAL A 1 229 ? -16.220 -9.403 17.066 1.00 93.06 229 VAL A O 1
ATOM 1825 N N . ARG A 1 230 ? -18.380 -9.863 17.474 1.00 93.88 230 ARG A N 1
ATOM 1826 C CA . ARG A 1 230 ? -18.231 -9.791 18.937 1.00 93.88 230 ARG A CA 1
ATOM 1827 C C . ARG A 1 230 ? -17.282 -10.858 19.479 1.00 93.88 230 ARG A C 1
ATOM 1829 O O . ARG A 1 230 ? -16.484 -10.552 20.357 1.00 93.88 230 ARG A O 1
ATOM 1836 N N . ALA A 1 231 ? -17.413 -12.101 19.014 1.00 93.75 231 ALA A N 1
ATOM 1837 C CA . ALA A 1 231 ? -16.571 -13.206 19.463 1.00 93.75 231 ALA A CA 1
ATOM 1838 C C . ALA A 1 231 ? -15.106 -12.976 19.070 1.00 93.75 231 ALA A C 1
ATOM 1840 O O . ALA A 1 231 ? -14.229 -13.069 19.924 1.00 93.75 231 ALA A O 1
ATOM 1841 N N . GLU A 1 232 ? -14.870 -12.583 17.819 1.00 95.19 232 GLU A N 1
ATOM 1842 C CA . GLU A 1 232 ? -13.537 -12.295 17.291 1.00 95.19 232 GLU A CA 1
ATOM 1843 C C . GLU A 1 232 ? -12.863 -11.148 18.049 1.00 95.19 232 GLU A C 1
ATOM 1845 O O . GLU A 1 232 ? -11.731 -11.277 18.505 1.00 95.19 232 GLU A O 1
ATOM 1850 N N . ALA A 1 233 ? -13.588 -10.051 18.295 1.00 93.62 233 ALA A N 1
ATOM 1851 C CA . ALA A 1 233 ? -13.064 -8.925 19.063 1.00 93.62 233 ALA A CA 1
ATOM 1852 C C . ALA A 1 233 ? -12.631 -9.328 20.485 1.00 93.62 233 ALA A C 1
ATOM 1854 O O . ALA A 1 233 ? -11.612 -8.843 20.974 1.00 93.62 233 ALA A O 1
ATOM 1855 N N . ILE A 1 234 ? -13.377 -10.225 21.145 1.00 91.69 234 ILE A N 1
ATOM 1856 C CA . ILE A 1 234 ? -13.006 -10.757 22.466 1.00 91.69 234 ILE A CA 1
ATOM 1857 C C . ILE A 1 234 ? -11.738 -11.609 22.368 1.00 91.69 234 ILE A C 1
ATOM 1859 O O . ILE A 1 234 ? -10.850 -11.449 23.200 1.00 91.69 234 ILE A O 1
ATOM 1863 N N . LEU A 1 235 ? -11.640 -12.486 21.364 1.00 93.06 235 LEU A N 1
ATOM 1864 C CA . LEU A 1 235 ? -10.469 -13.344 21.164 1.00 93.06 235 LEU A CA 1
ATOM 1865 C C . LEU A 1 235 ? -9.202 -12.516 20.935 1.00 93.06 235 LEU A C 1
ATOM 1867 O O . LEU A 1 235 ? -8.204 -12.735 21.620 1.00 93.06 235 LEU A O 1
ATOM 1871 N N . ILE A 1 236 ? -9.272 -11.517 20.054 1.00 93.56 236 ILE A N 1
ATOM 1872 C CA . ILE A 1 236 ? -8.153 -10.612 19.771 1.00 93.56 236 ILE A CA 1
ATOM 1873 C C . ILE A 1 236 ? -7.761 -9.829 21.032 1.00 93.56 236 ILE A C 1
ATOM 1875 O O . ILE A 1 236 ? -6.579 -9.720 21.347 1.00 93.56 236 ILE A O 1
ATOM 1879 N N . LEU A 1 237 ? -8.732 -9.316 21.798 1.00 90.12 237 LEU A N 1
ATOM 1880 C CA . LEU A 1 237 ? -8.445 -8.631 23.064 1.00 90.12 237 LEU A CA 1
ATOM 1881 C C . LEU A 1 237 ? -7.757 -9.548 24.076 1.00 90.12 237 LEU A C 1
ATOM 1883 O O . LEU A 1 237 ? -6.819 -9.115 24.740 1.00 90.12 237 LEU A O 1
ATOM 1887 N N . CYS A 1 238 ? -8.200 -10.799 24.204 1.00 87.69 238 CYS A N 1
ATOM 1888 C CA . CYS A 1 238 ? -7.563 -11.771 25.087 1.00 87.69 238 CYS A CA 1
ATOM 1889 C C . CYS A 1 238 ? -6.118 -12.070 24.664 1.00 87.69 238 CYS A C 1
ATOM 1891 O O . CYS A 1 238 ? -5.245 -12.134 25.529 1.00 87.69 238 CYS A O 1
ATOM 1893 N N . ASP A 1 239 ? -5.859 -12.211 23.365 1.00 89.69 239 ASP A N 1
ATOM 1894 C CA . ASP A 1 239 ? -4.517 -12.445 22.825 1.00 89.69 239 ASP A CA 1
ATOM 1895 C C . ASP A 1 239 ? -3.578 -11.252 23.073 1.00 89.69 239 ASP A C 1
ATOM 1897 O O . ASP A 1 239 ? -2.490 -11.415 23.631 1.00 89.69 239 ASP A O 1
ATOM 1901 N N . ILE A 1 240 ? -4.043 -10.033 22.773 1.00 88.12 240 ILE A N 1
ATOM 1902 C CA . ILE A 1 240 ? -3.304 -8.787 23.026 1.00 88.12 240 ILE A CA 1
ATOM 1903 C C . ILE A 1 240 ? -2.977 -8.640 24.513 1.00 88.12 240 ILE A C 1
ATOM 1905 O O . ILE A 1 240 ? -1.830 -8.393 24.877 1.00 88.12 240 ILE A O 1
ATOM 1909 N N . LEU A 1 241 ? -3.970 -8.807 25.391 1.00 82.62 241 LEU A N 1
ATOM 1910 C CA . LEU A 1 241 ? -3.769 -8.658 26.833 1.00 82.62 241 LEU A CA 1
ATOM 1911 C C . LEU A 1 241 ? -2.809 -9.713 27.388 1.00 82.62 241 LEU A C 1
ATOM 1913 O O . LEU A 1 241 ? -2.027 -9.401 28.283 1.00 82.62 241 LEU A O 1
ATOM 1917 N N . SER A 1 242 ? -2.841 -10.934 26.851 1.00 82.69 242 SER A N 1
ATOM 1918 C CA . SER A 1 242 ? -1.917 -12.001 27.249 1.00 82.69 242 SER A CA 1
ATOM 1919 C C . SER A 1 242 ? -0.486 -11.699 26.801 1.00 82.69 242 SER A C 1
ATOM 1921 O O . SER A 1 242 ? 0.453 -11.895 27.568 1.00 82.69 242 SER A O 1
ATOM 1923 N N . THR A 1 243 ? -0.322 -11.163 25.590 1.00 81.31 243 THR A N 1
ATOM 1924 C CA . THR A 1 243 ? 0.988 -10.828 25.010 1.00 81.31 243 THR A CA 1
ATOM 1925 C C . THR A 1 243 ? 1.606 -9.588 25.663 1.00 81.31 243 THR A C 1
ATOM 1927 O O . THR A 1 243 ? 2.805 -9.554 25.933 1.00 81.31 243 THR A O 1
ATOM 1930 N N . CYS A 1 244 ? 0.794 -8.578 25.983 1.00 74.44 244 CYS A N 1
ATOM 1931 C CA . CYS A 1 244 ? 1.244 -7.308 26.558 1.00 74.44 244 CYS A CA 1
ATOM 1932 C C . CYS A 1 244 ? 1.219 -7.268 28.097 1.00 74.44 244 CYS A C 1
ATOM 1934 O O . CYS A 1 244 ? 1.519 -6.219 28.668 1.00 74.44 244 CYS A O 1
ATOM 1936 N N . ALA A 1 245 ? 0.888 -8.372 28.779 1.00 64.19 245 ALA A N 1
ATOM 1937 C CA . ALA A 1 245 ? 0.655 -8.426 30.229 1.00 64.19 245 ALA A CA 1
ATOM 1938 C C . ALA A 1 245 ? 1.781 -7.809 31.086 1.00 64.19 245 ALA A C 1
ATOM 1940 O O . ALA A 1 245 ? 1.510 -7.224 32.133 1.00 64.19 245 ALA A O 1
ATOM 1941 N N . ASN A 1 246 ? 3.034 -7.894 30.627 1.00 61.47 246 ASN A N 1
ATOM 1942 C CA . ASN A 1 246 ? 4.216 -7.403 31.346 1.00 61.47 246 ASN A CA 1
ATOM 1943 C C . ASN A 1 246 ? 4.664 -5.987 30.934 1.00 61.47 246 ASN A C 1
ATOM 1945 O O . ASN A 1 246 ? 5.659 -5.484 31.452 1.00 61.47 246 ASN A O 1
ATOM 1949 N N . SER A 1 247 ? 3.971 -5.349 29.990 1.00 63.97 247 SER A N 1
ATOM 1950 C CA . SER A 1 247 ? 4.376 -4.074 29.375 1.00 63.97 247 SER A CA 1
ATOM 1951 C C . SER A 1 247 ? 3.238 -3.054 29.329 1.00 63.97 247 SER A C 1
ATOM 1953 O O . SER A 1 247 ? 3.291 -2.112 28.541 1.00 63.97 247 SER A O 1
ATOM 1955 N N . ILE A 1 248 ? 2.203 -3.242 30.155 1.00 63.16 248 ILE A N 1
ATOM 1956 C CA . ILE A 1 248 ? 1.050 -2.342 30.203 1.00 63.16 248 ILE A CA 1
ATOM 1957 C C . ILE A 1 248 ? 1.475 -1.013 30.844 1.00 63.16 248 ILE A C 1
ATOM 1959 O O . ILE A 1 248 ? 1.923 -1.018 31.997 1.00 63.16 248 ILE A O 1
ATOM 1963 N N . PRO A 1 249 ? 1.321 0.128 30.150 1.00 60.59 249 PRO A N 1
ATOM 1964 C CA . PRO A 1 249 ? 1.583 1.430 30.743 1.00 60.59 249 PRO A CA 1
ATOM 1965 C C . PRO A 1 249 ? 0.702 1.646 31.992 1.00 60.59 249 PRO A C 1
ATOM 1967 O O . PRO A 1 249 ? -0.509 1.396 31.937 1.00 60.59 249 PRO A O 1
ATOM 1970 N N . PRO A 1 250 ? 1.258 2.118 33.127 1.00 57.88 250 PRO A N 1
ATOM 1971 C CA . PRO A 1 250 ? 0.516 2.255 34.387 1.00 57.88 250 PRO A CA 1
ATOM 1972 C C . PRO A 1 250 ? -0.756 3.112 34.279 1.00 57.88 250 PRO A C 1
ATOM 1974 O O . PRO A 1 250 ? -1.745 2.846 34.970 1.00 57.88 250 PRO A O 1
ATOM 1977 N N . ASP A 1 251 ? -0.739 4.111 33.394 1.00 58.81 251 ASP A N 1
ATOM 1978 C CA . ASP A 1 251 ? -1.834 5.064 33.195 1.00 58.81 251 ASP A CA 1
ATOM 1979 C C . ASP A 1 251 ? -3.006 4.479 32.381 1.00 58.81 251 ASP A C 1
ATOM 1981 O O . ASP A 1 251 ? -4.161 4.867 32.579 1.00 58.81 251 ASP A O 1
ATOM 1985 N N . GLU A 1 252 ? -2.762 3.474 31.534 1.00 56.56 252 GLU A N 1
ATOM 1986 C CA . GLU A 1 252 ? -3.782 2.888 30.652 1.00 56.56 252 GLU A CA 1
ATOM 1987 C C . GLU A 1 252 ? -4.579 1.750 31.302 1.00 56.56 252 GLU A C 1
ATOM 1989 O O . GLU A 1 252 ? -5.762 1.559 30.994 1.00 56.56 252 GLU A O 1
ATOM 1994 N N . CYS A 1 253 ? -3.991 1.055 32.285 1.00 53.78 253 CYS A N 1
ATOM 1995 C CA . CYS A 1 253 ? -4.669 0.035 33.095 1.00 53.78 253 CYS A CA 1
ATOM 1996 C C . CYS A 1 253 ? -6.001 0.537 33.683 1.00 53.78 253 CYS A C 1
ATOM 1998 O O . CYS A 1 253 ? -6.992 -0.195 33.729 1.00 53.78 253 CYS A O 1
ATOM 2000 N N . ARG A 1 254 ? -6.054 1.801 34.124 1.00 53.62 254 ARG A N 1
ATOM 2001 C CA . ARG A 1 254 ? -7.255 2.381 34.749 1.00 53.62 254 ARG A CA 1
ATOM 2002 C C . ARG A 1 254 ? -8.360 2.677 33.739 1.00 53.62 254 ARG A C 1
ATOM 2004 O O . ARG A 1 254 ? -9.529 2.433 34.037 1.00 53.62 254 ARG A O 1
ATOM 2011 N N . LEU A 1 255 ? -7.998 3.166 32.553 1.00 53.69 255 LEU A N 1
ATOM 2012 C CA . LEU A 1 255 ? -8.942 3.465 31.471 1.00 53.69 255 LEU A CA 1
ATOM 2013 C C . LEU A 1 255 ? -9.600 2.192 30.942 1.00 53.69 255 LEU A C 1
ATOM 2015 O O . LEU A 1 255 ? -10.817 2.160 30.745 1.00 53.69 255 LEU A O 1
ATOM 2019 N N . LEU A 1 256 ? -8.812 1.129 30.780 1.00 53.47 256 LEU A N 1
ATOM 2020 C CA . LEU A 1 256 ? -9.305 -0.174 30.355 1.00 53.47 256 LEU A CA 1
ATOM 2021 C C . LEU A 1 256 ? -10.288 -0.783 31.347 1.00 53.47 256 LEU A C 1
ATOM 2023 O O . LEU A 1 256 ? -11.387 -1.171 30.955 1.00 53.47 256 LEU A O 1
ATOM 2027 N N . ILE A 1 257 ? -9.930 -0.818 32.632 1.00 57.53 257 ILE A N 1
ATOM 2028 C CA . ILE A 1 257 ? -10.806 -1.358 33.674 1.00 57.53 257 ILE A CA 1
ATOM 2029 C C . ILE A 1 257 ? -12.093 -0.532 33.757 1.00 57.53 257 ILE A C 1
ATOM 2031 O O . ILE A 1 257 ? -13.182 -1.104 33.743 1.00 57.53 257 ILE A O 1
ATOM 2035 N N . ALA A 1 258 ? -12.005 0.801 33.776 1.00 56.97 258 ALA A N 1
ATOM 2036 C CA . ALA A 1 258 ? -13.181 1.664 33.855 1.00 56.97 258 ALA A CA 1
ATOM 2037 C C . ALA A 1 258 ? -14.129 1.456 32.660 1.00 56.97 258 ALA A C 1
ATOM 2039 O O . ALA A 1 258 ? -15.327 1.220 32.844 1.00 56.97 258 ALA A O 1
ATOM 2040 N N . ARG A 1 259 ? -13.587 1.463 31.436 1.00 58.03 259 ARG A N 1
ATOM 2041 C CA . ARG A 1 259 ? -14.376 1.336 30.203 1.00 58.03 259 ARG A CA 1
ATOM 2042 C C . ARG A 1 259 ? -14.946 -0.069 30.019 1.00 58.03 259 ARG A C 1
ATOM 2044 O O . ARG A 1 259 ? -16.103 -0.205 29.630 1.00 58.03 259 ARG A O 1
ATOM 2051 N N . TRP A 1 260 ? -14.185 -1.110 30.359 1.00 59.62 260 TRP A N 1
ATOM 2052 C CA . TRP A 1 260 ? -14.658 -2.496 30.327 1.00 59.62 260 TRP A CA 1
ATOM 2053 C C . TRP A 1 260 ? -15.785 -2.722 31.333 1.00 59.62 260 TRP A C 1
ATOM 2055 O O . TRP A 1 260 ? -16.812 -3.315 31.003 1.00 59.62 260 TRP A O 1
ATOM 2065 N N . THR A 1 261 ? -15.637 -2.205 32.554 1.00 60.50 261 THR A N 1
ATOM 2066 C CA . THR A 1 261 ? -16.658 -2.339 33.603 1.00 60.50 261 THR A CA 1
ATOM 2067 C C . THR A 1 261 ? -17.955 -1.640 33.193 1.00 60.50 261 THR A C 1
ATOM 2069 O O . THR A 1 261 ? -19.036 -2.221 33.325 1.00 60.50 261 THR A O 1
ATOM 2072 N N . GLN A 1 262 ? -17.852 -0.438 32.618 1.00 65.94 262 GLN A N 1
ATOM 2073 C CA . GLN A 1 262 ? -18.997 0.296 32.083 1.00 65.94 262 GLN A CA 1
ATOM 2074 C C . GLN A 1 262 ? -19.678 -0.464 30.936 1.00 65.94 262 GLN A C 1
ATOM 2076 O O . GLN A 1 262 ? -20.892 -0.675 30.962 1.00 65.94 262 GLN A O 1
ATOM 2081 N N . MET A 1 263 ? -18.905 -0.946 29.963 1.00 59.41 263 MET A N 1
ATOM 2082 C CA . MET A 1 263 ? -19.439 -1.661 28.806 1.00 59.41 263 MET A CA 1
ATOM 2083 C C . MET A 1 263 ? -20.126 -2.977 29.202 1.00 59.41 263 MET A C 1
ATOM 2085 O O . MET A 1 263 ? -21.208 -3.297 28.707 1.00 59.41 263 MET A O 1
ATOM 2089 N N . MET A 1 264 ? -19.554 -3.723 30.150 1.00 58.94 264 MET A N 1
ATOM 2090 C CA . MET A 1 264 ? -20.172 -4.944 30.676 1.00 58.94 264 MET A CA 1
ATOM 2091 C C . MET A 1 264 ? -21.476 -4.654 31.432 1.00 58.94 264 MET A C 1
ATOM 2093 O O . MET A 1 264 ? -22.420 -5.451 31.364 1.00 58.94 264 MET A O 1
ATOM 2097 N N . ALA A 1 265 ? -21.565 -3.517 32.128 1.00 69.56 265 ALA A N 1
ATOM 2098 C CA . ALA A 1 265 ? -22.795 -3.075 32.782 1.00 69.56 265 ALA A CA 1
ATOM 2099 C C . ALA A 1 265 ? -23.884 -2.706 31.759 1.00 69.56 265 ALA A C 1
ATOM 2101 O O . ALA A 1 265 ? -25.028 -3.157 31.880 1.00 69.56 265 ALA A O 1
ATOM 2102 N N . GLU A 1 266 ? -23.526 -1.962 30.709 1.00 71.06 266 GLU A N 1
ATOM 2103 C CA . GLU A 1 266 ? -24.434 -1.608 29.613 1.00 71.06 266 GLU A CA 1
ATOM 2104 C C . GLU A 1 266 ? -24.938 -2.847 28.866 1.00 71.06 266 GLU A C 1
ATOM 2106 O O . GLU A 1 266 ? -26.136 -2.965 28.590 1.00 71.06 266 GLU A O 1
ATOM 2111 N N . GLN A 1 267 ? -24.063 -3.823 28.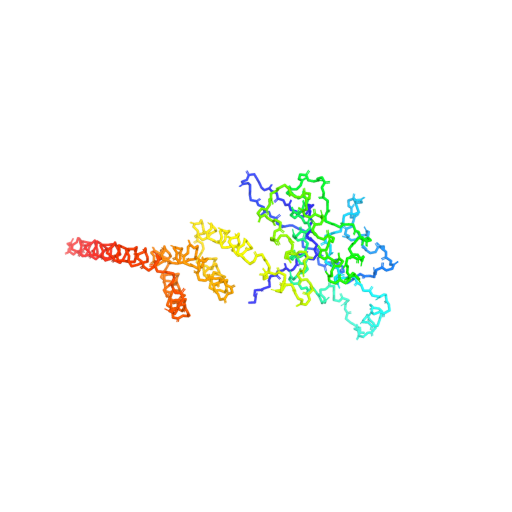614 1.00 66.19 267 GLN A N 1
ATOM 2112 C CA . GLN A 1 267 ? -24.443 -5.045 27.914 1.00 66.19 267 GLN A CA 1
ATOM 2113 C C . GLN A 1 267 ? -25.345 -5.950 28.762 1.00 66.19 267 GLN A C 1
ATOM 2115 O O . GLN A 1 267 ? -26.323 -6.509 28.256 1.00 66.19 267 GLN A O 1
ATOM 2120 N N . LYS A 1 268 ? -25.100 -6.038 30.078 1.00 69.94 268 LYS A N 1
ATOM 2121 C CA . LYS A 1 268 ? -26.033 -6.689 31.013 1.00 69.94 268 LYS A CA 1
ATOM 2122 C C . LYS A 1 268 ? -27.408 -6.025 30.985 1.00 69.94 268 LYS A C 1
ATOM 2124 O O . LYS A 1 268 ? -28.414 -6.738 30.959 1.00 69.94 268 LYS A O 1
ATOM 2129 N N . ARG A 1 269 ? -27.466 -4.690 30.950 1.00 73.81 269 ARG A N 1
ATOM 2130 C CA . ARG A 1 269 ? -28.728 -3.940 30.863 1.00 73.81 269 ARG A CA 1
ATOM 2131 C C . ARG A 1 269 ? -29.472 -4.241 29.559 1.00 73.81 269 ARG A C 1
ATOM 2133 O O . ARG A 1 269 ? -30.636 -4.629 29.614 1.00 73.81 269 ARG A O 1
ATOM 2140 N N . ARG A 1 270 ? -28.796 -4.174 28.406 1.00 72.19 270 ARG A N 1
ATOM 2141 C CA . ARG A 1 270 ? -29.392 -4.488 27.090 1.00 72.19 270 ARG A CA 1
ATOM 2142 C C . ARG A 1 270 ? -29.919 -5.922 27.017 1.00 72.19 270 ARG A C 1
ATOM 2144 O O . ARG A 1 270 ? -31.032 -6.147 26.547 1.00 72.19 270 ARG A O 1
ATOM 2151 N N . ASN A 1 271 ? -29.163 -6.892 27.534 1.00 73.94 271 ASN A N 1
ATOM 2152 C CA . ASN A 1 271 ? -29.597 -8.290 27.586 1.00 73.94 271 ASN A CA 1
ATOM 2153 C C . ASN A 1 271 ? -30.811 -8.487 28.502 1.00 73.94 271 ASN A C 1
ATOM 2155 O O . ASN A 1 271 ? -31.708 -9.270 28.178 1.00 73.94 271 ASN A O 1
ATOM 2159 N N . LYS A 1 272 ? -30.866 -7.767 29.629 1.00 78.38 272 LYS A N 1
ATOM 2160 C CA . LYS A 1 272 ? -32.021 -7.773 30.532 1.00 78.38 272 LYS A CA 1
ATOM 2161 C C . LYS A 1 272 ? -33.265 -7.217 29.835 1.00 78.38 272 LYS A C 1
ATOM 2163 O O . LYS A 1 272 ? -34.288 -7.897 29.814 1.00 78.38 272 LYS A O 1
ATOM 2168 N N . GLU A 1 273 ? -33.153 -6.065 29.181 1.00 82.81 273 GLU A N 1
ATOM 2169 C CA . GLU A 1 273 ? -34.249 -5.434 28.432 1.00 82.81 273 GLU A CA 1
ATOM 2170 C C . GLU A 1 273 ? -34.741 -6.307 27.271 1.00 82.81 273 GLU A C 1
ATOM 2172 O O . GLU A 1 273 ? -35.944 -6.486 27.086 1.00 82.81 273 GLU A O 1
ATOM 2177 N N . ALA A 1 274 ? -33.830 -6.927 26.515 1.00 75.44 274 ALA A N 1
ATOM 2178 C CA . ALA A 1 274 ? -34.188 -7.862 25.451 1.00 75.44 274 ALA A CA 1
ATOM 2179 C C . ALA A 1 274 ? -34.927 -9.100 25.994 1.00 75.44 274 ALA A C 1
ATOM 2181 O O . ALA A 1 274 ? -35.888 -9.578 25.384 1.00 75.44 274 ALA A O 1
ATOM 2182 N N . ARG A 1 275 ? -34.516 -9.611 27.163 1.00 78.50 275 ARG A N 1
ATOM 2183 C CA . ARG A 1 275 ? -35.172 -10.745 27.831 1.00 78.50 275 ARG A CA 1
ATOM 2184 C C . ARG A 1 275 ? -36.557 -10.371 28.356 1.00 78.50 275 ARG A C 1
ATOM 2186 O O . ARG A 1 275 ? -37.477 -11.179 28.250 1.00 78.50 275 ARG A O 1
ATOM 2193 N N . GLU A 1 276 ? -36.722 -9.166 28.889 1.00 84.69 276 GLU A N 1
ATOM 2194 C CA . GLU A 1 276 ? -38.014 -8.641 29.342 1.00 84.69 276 GLU A CA 1
ATOM 2195 C C . GLU A 1 276 ? -38.972 -8.409 28.169 1.00 84.69 276 GLU A C 1
ATOM 2197 O O . GLU A 1 276 ? -40.114 -8.862 28.228 1.00 84.69 276 GLU A O 1
ATOM 2202 N N . ARG A 1 277 ? -38.495 -7.839 27.055 1.00 79.75 277 ARG A N 1
ATOM 2203 C CA . ARG A 1 277 ? -39.280 -7.699 25.815 1.00 79.75 277 ARG A CA 1
ATOM 2204 C C . ARG A 1 277 ? -39.735 -9.047 25.258 1.00 79.75 277 ARG A C 1
ATOM 2206 O O . ARG A 1 277 ? -40.899 -9.192 24.901 1.00 79.75 277 ARG A O 1
ATOM 2213 N N . ARG A 1 278 ? -38.860 -10.062 25.242 1.00 78.06 278 ARG A N 1
ATOM 2214 C CA . ARG A 1 278 ? -39.222 -11.433 24.829 1.00 78.06 278 ARG A CA 1
ATOM 2215 C C . ARG A 1 278 ? -40.280 -12.058 25.743 1.00 78.06 278 ARG A C 1
ATOM 2217 O O . ARG A 1 278 ? -41.219 -12.674 25.250 1.00 78.06 278 ARG A O 1
ATOM 2224 N N . LYS A 1 279 ? -40.168 -11.871 27.063 1.00 80.38 279 LYS A N 1
ATOM 2225 C CA . LYS A 1 279 ? -41.178 -12.334 28.033 1.00 80.38 279 LYS A CA 1
ATOM 2226 C C . LYS A 1 279 ? -42.519 -11.610 27.867 1.00 80.38 279 LYS A C 1
ATOM 2228 O O . LYS A 1 279 ? -43.561 -12.248 27.982 1.00 80.38 279 LYS A O 1
ATOM 2233 N N . ALA A 1 280 ? -42.499 -10.306 27.592 1.00 76.69 280 ALA A N 1
ATOM 2234 C CA . ALA A 1 280 ? -43.702 -9.522 27.325 1.00 76.69 280 ALA A CA 1
ATOM 2235 C C . ALA A 1 280 ? -44.390 -9.974 26.024 1.00 76.69 280 ALA A C 1
ATOM 2237 O O . ALA A 1 280 ? -45.593 -10.215 26.028 1.00 76.69 280 ALA A O 1
ATOM 2238 N N . ALA A 1 281 ? -43.623 -10.195 24.952 1.00 73.38 281 ALA A N 1
ATOM 2239 C CA . ALA A 1 281 ? -44.138 -10.728 23.690 1.00 73.38 281 ALA A CA 1
ATOM 2240 C C . ALA A 1 281 ? -44.756 -12.130 23.857 1.00 73.38 281 ALA A C 1
ATOM 2242 O O . ALA A 1 281 ? -45.853 -12.379 23.364 1.00 73.38 281 ALA A O 1
ATOM 2243 N N . ALA A 1 282 ? -44.114 -13.017 24.627 1.00 73.69 282 ALA A N 1
ATOM 2244 C CA . ALA A 1 282 ? -44.651 -14.345 24.934 1.00 73.69 282 ALA A CA 1
ATOM 2245 C C . ALA A 1 282 ? -45.953 -14.296 25.761 1.00 73.69 282 ALA A C 1
ATOM 2247 O O . ALA A 1 282 ? -46.830 -15.133 25.574 1.00 73.69 282 ALA A O 1
ATOM 2248 N N . LYS A 1 283 ? -46.117 -13.299 26.644 1.00 71.56 283 LYS A N 1
ATOM 2249 C CA . LYS A 1 283 ? -47.369 -13.073 27.392 1.00 71.56 283 LYS A CA 1
ATOM 2250 C C . LYS A 1 283 ? -48.507 -12.521 26.529 1.00 71.56 283 LYS A C 1
ATOM 2252 O O . LYS A 1 283 ? -49.667 -12.763 26.852 1.00 71.56 283 LYS A O 1
ATOM 2257 N N . CYS A 1 284 ? -48.197 -11.782 25.465 1.00 61.50 284 CYS A N 1
ATOM 2258 C CA . CYS A 1 284 ? -49.202 -11.240 24.546 1.00 61.50 284 CYS A CA 1
ATOM 2259 C C . CYS A 1 284 ? -49.647 -12.249 23.472 1.00 61.50 284 CYS A C 1
ATOM 2261 O O . CYS A 1 284 ? -50.775 -12.155 23.008 1.00 61.50 284 CYS A O 1
ATOM 2263 N N . GLY A 1 285 ? -48.811 -13.231 23.112 1.00 57.78 285 GLY A N 1
ATOM 2264 C CA . GLY A 1 285 ? -49.142 -14.264 22.116 1.00 57.78 285 GLY A CA 1
ATOM 2265 C C . GLY A 1 285 ? -49.995 -15.439 22.620 1.00 57.78 285 GLY A C 1
ATOM 2266 O O . GLY A 1 285 ? -50.345 -16.302 21.827 1.00 57.78 285 GLY A O 1
ATOM 2267 N N . GLY A 1 286 ? -50.319 -15.493 23.917 1.00 50.25 286 GLY A N 1
ATOM 2268 C CA . GLY A 1 286 ? -51.066 -16.593 24.551 1.00 50.25 286 GLY A CA 1
ATOM 2269 C C . GLY A 1 286 ? -52.545 -16.310 24.839 1.00 50.25 286 GLY A C 1
ATOM 2270 O O . GLY A 1 286 ? -53.122 -16.977 25.691 1.00 50.25 286 GLY A O 1
ATOM 2271 N N . ARG A 1 287 ? -53.150 -15.298 24.204 1.00 49.22 287 ARG A N 1
ATOM 2272 C CA . ARG A 1 287 ? -54.602 -15.056 24.261 1.00 49.22 287 ARG A CA 1
ATOM 2273 C C . ARG A 1 287 ? -55.214 -15.254 22.878 1.00 49.22 287 ARG A C 1
ATOM 2275 O O . ARG A 1 287 ? -55.399 -14.283 22.153 1.00 49.22 287 ARG A O 1
ATOM 2282 N N . TYR A 1 288 ? -55.500 -16.507 22.550 1.00 47.38 288 TYR A N 1
ATOM 2283 C CA . TYR A 1 288 ? -56.538 -16.910 21.606 1.00 47.38 288 TYR A CA 1
ATOM 2284 C C . TYR A 1 288 ? -57.306 -18.063 22.238 1.00 47.38 288 TYR A C 1
ATOM 2286 O O . TYR A 1 288 ? -56.636 -18.908 22.876 1.00 47.38 288 TYR A O 1
#

Foldseek 3Di:
DPPPLQQLADAPVQWDQDPVRDIDGHCSDQPQAQADELVDCPSVCVRPCVVVPQADLFQLVSYDHPVVVVVVVVVPPDDDPRSCPPDDPLRVLSSVLQRCLCVQLVNPAGLDGSVRSNVLSPDDPVVVVVSLVVSLVSRPPPLCSLVSSLSNCVPPPCSVVSCVVVVLSNLQVVLVVLLVCCVVDPDPVSLVVSLVVLLVSLVVDDLVCCLVRPLVSLLVQCPDPDPVSNVSSVVSVVVSCVVCVPPHDPVSVVVCVVSNVVSVVVVVVVVVVVVVVVVVVVVVVPDD

Organism: Globodera rostochiensis (NCBI:txid31243)

Sequence (288 aa):
MDCISIAQSIGPQNVLVSSSLWIQLTDFAPFKPALLPFDNPSDFTFFFDTDRRRHCYLAPERFRDSEELEARASAVAGDFPNFYECLTEAMDIFAMGCLLVELLSDGRQIAFNLPQAIDYKNADEHTAKFFLKRLLSAVPDTEFRPLIAIMLFVERDNYMALLRDEDAANFVLFINIICAALRSCCSLTAKMDALSLLHQISKISTPVIIFERIVPYLAHSISDHFPLVRAEAILILCDILSTCANSIPPDECRLLIARWTQMMAEQKRRNKEARERRKAAAKCGGRY

InterPro domains:
  IPR000719 Protein kinase domain [PS50011] (1-160)
  IPR011009 Protein kinase-like domain superfamily [SSF56112] (10-118)
  IPR016024 Armadillo-type fold [SSF48371] (165-251)
  IPR045162 Serine/threonine-protein kinase Vps15-like [PTHR17583] (12-153)
  IPR055231 PIK3R4-like, middle domain [PF22956] (174-256)